Protein AF-A0A4R4E3T1-F1 (afdb_monomer)

Organism: NCBI:txid2545761

Solvent-accessible surface area (backbone atoms only — not comparable to full-atom values): 12760 Å² total; per-residue (Å²): 127,71,73,76,56,57,84,72,57,60,84,62,77,38,90,83,47,50,69,68,34,53,40,52,36,40,63,61,25,27,76,54,25,44,88,84,37,46,69,43,19,50,46,26,52,52,21,42,48,46,37,53,51,52,53,51,50,53,51,52,52,52,53,47,52,56,52,47,55,50,46,55,54,49,50,47,51,50,52,26,51,50,53,59,70,43,41,68,56,50,32,69,49,60,33,67,88,27,72,63,42,42,67,70,32,78,58,50,86,48,48,46,73,68,55,43,89,81,51,38,63,63,52,32,46,47,41,30,54,47,52,66,73,52,62,81,53,47,61,63,74,60,48,55,58,51,52,46,50,37,58,52,49,52,53,54,51,50,56,48,50,54,62,48,55,62,50,51,66,63,64,78,45,80,48,65,36,55,54,48,30,34,51,29,51,41,52,39,50,51,53,46,48,65,73,39,64,97,36,68,72,63,48,52,70,40,48,64,66,73,47,55,52,70,87,71,56,82,75,62,77,77,65,68,77,85,76,130

Sequence (228 aa):
MKKIYRVADNPFDDIEMSTPHLCDFGTDAVPKLEAEFPDEAAAIDAAVRHVTQKRSSVQQLHAGRTTDTSTLDTFLKGVAVTMRTAQARIAVDLGEDSKEFAALYPNGRRTYSQLTKTDAPAQLLTVKKTIEGTGDRLHEPTRRTLLGFHDEWERLRTGQKKTGGDLEAERDERDEGRVELEDALYEALLQVARKYKRNPNAVRRFFDHTLLDPTRYASRERSEPSTP

Foldseek 3Di:
DCVVCVLVDLPLPDPLFDLVLLLVQLVQLLVLCCVPPVVLSVLLVVLSVVVVVLVVVLVVLVVVLVVLVVVLVVLLVVVLVLCLVCLVQCCVLQNCPHPLVCLLAVPNSVVSVPQDLVNQLVNLVSQLVSLVVSPPSHDPVSSVVSNCSNVVSVVSVVSNVVSVVVNVVCPVDPRVSSVSNSVSVSVSLVVQCVVQPPNVVSSCSSGPCVSRDDPPPPPPVVPDDPDD

Mean predicted aligned error: 14.53 Å

pLDDT: mean 79.6, std 15.76, range [33.75, 96.5]

Secondary structure (DSSP, 8-state):
-GGGTTTTS-TT--TTS-HHHHHHHHHHHHHHHTTT-HHHHHHHHHHHHHHHHHHHHHHHHHHHHHHHHHHHHHHHHHHHHHHHHHHHHHHHHH-TTSHHHHHH-TTTTHHHHT--TTTHHHHHHHHHHHHHHTGGGS-HHHHHHHHHHHHHHHHHHHHHHHHHHHHHHHHHS--HHHHHHHHHHHHHHHHHHHHSTT-HHHHTTT--GGGTS----TTTGGG-----

Structure (mmCIF, N/CA/C/O backbone):
data_AF-A0A4R4E3T1-F1
#
_entry.id   AF-A0A4R4E3T1-F1
#
loop_
_atom_site.group_PDB
_atom_site.id
_atom_site.type_symbol
_atom_site.label_atom_id
_atom_site.label_alt_id
_atom_site.label_comp_id
_atom_site.label_asym_id
_atom_site.label_entity_id
_atom_site.label_seq_id
_atom_site.pdbx_PDB_ins_code
_atom_site.Cartn_x
_atom_site.Cartn_y
_atom_site.Cartn_z
_atom_site.occupancy
_atom_site.B_iso_or_equiv
_atom_site.auth_seq_id
_atom_site.auth_comp_id
_atom_site.auth_asym_id
_atom_site.auth_atom_id
_atom_site.pdbx_PDB_model_num
ATOM 1 N N . MET A 1 1 ? -33.234 -25.286 20.712 1.00 51.03 1 MET A N 1
ATOM 2 C CA . MET A 1 1 ? -32.153 -24.900 21.649 1.00 51.03 1 MET A CA 1
ATOM 3 C C . MET A 1 1 ? -30.927 -24.258 20.972 1.00 51.03 1 MET A C 1
ATOM 5 O O . MET A 1 1 ? -29.866 -24.231 21.565 1.00 51.03 1 MET A O 1
ATOM 9 N N . LYS A 1 2 ? -31.050 -23.618 19.794 1.00 58.00 2 LYS A N 1
ATOM 10 C CA . LYS A 1 2 ? -29.922 -22.885 19.173 1.00 58.00 2 LYS A CA 1
ATOM 11 C C . LYS A 1 2 ? -29.561 -21.565 19.882 1.00 58.00 2 LYS A C 1
ATOM 13 O O . LYS A 1 2 ? -28.473 -21.047 19.704 1.00 58.00 2 LYS A O 1
ATOM 18 N N . LYS A 1 3 ? -30.467 -21.027 20.711 1.00 61.94 3 LYS A N 1
ATOM 19 C CA . LYS A 1 3 ? -30.295 -19.734 21.400 1.00 61.94 3 LYS A CA 1
ATOM 20 C C . LYS A 1 3 ? -29.162 -19.724 22.435 1.00 61.94 3 LYS A C 1
ATOM 22 O O . LYS A 1 3 ? -28.665 -18.653 22.738 1.00 61.94 3 LYS A O 1
ATOM 27 N N . ILE A 1 4 ? -28.780 -20.889 22.962 1.00 62.16 4 ILE A N 1
ATOM 28 C CA . ILE A 1 4 ? -27.745 -21.014 24.000 1.00 62.16 4 ILE A CA 1
ATOM 29 C C . ILE A 1 4 ? -26.338 -20.829 23.414 1.00 62.16 4 ILE A C 1
ATOM 31 O O . ILE A 1 4 ? -25.442 -20.438 24.141 1.00 62.16 4 ILE A O 1
ATOM 35 N N . TYR A 1 5 ? -26.155 -21.073 22.111 1.00 73.31 5 TYR A N 1
ATOM 36 C CA . TYR A 1 5 ? -24.870 -20.898 21.424 1.00 73.31 5 TYR A CA 1
ATOM 37 C C . TYR A 1 5 ? -24.685 -19.488 20.850 1.00 73.31 5 TYR A C 1
ATOM 39 O O . TYR A 1 5 ? -23.560 -19.069 20.645 1.00 73.31 5 TYR A O 1
ATOM 47 N N . ARG A 1 6 ? -25.769 -18.713 20.693 1.00 70.00 6 ARG A N 1
ATOM 48 C CA . ARG A 1 6 ? -25.714 -17.331 20.175 1.00 70.00 6 ARG A CA 1
ATOM 49 C C . ARG A 1 6 ? -24.902 -16.362 21.030 1.00 70.00 6 ARG A C 1
ATOM 51 O O . ARG A 1 6 ? -24.537 -15.303 20.555 1.00 70.00 6 ARG A O 1
ATOM 58 N N . VAL A 1 7 ? -24.675 -16.693 22.298 1.00 70.44 7 VAL A N 1
ATOM 59 C CA . VAL A 1 7 ? -23.823 -15.902 23.203 1.00 70.44 7 VAL A CA 1
ATOM 60 C C . VAL A 1 7 ? -22.334 -16.183 23.007 1.00 70.44 7 VAL A C 1
ATOM 62 O O . VAL A 1 7 ? -21.546 -15.641 23.765 1.00 70.44 7 VAL A O 1
ATOM 65 N N . ALA A 1 8 ? -21.979 -17.092 22.093 1.00 74.31 8 ALA A N 1
ATOM 66 C CA . ALA A 1 8 ? -20.614 -17.359 21.657 1.00 74.31 8 ALA A CA 1
ATOM 67 C C . ALA A 1 8 ? -20.339 -16.780 20.254 1.00 74.31 8 ALA A C 1
ATOM 69 O O . ALA A 1 8 ? -19.177 -16.678 19.880 1.00 74.31 8 ALA A O 1
ATOM 70 N N . ASP A 1 9 ? -21.378 -16.369 19.518 1.00 81.88 9 ASP A N 1
ATOM 71 C CA . ASP A 1 9 ? -21.239 -15.744 18.203 1.00 81.88 9 ASP A CA 1
ATOM 72 C C . ASP A 1 9 ? -20.781 -14.287 18.387 1.00 81.88 9 ASP A C 1
ATOM 74 O O . ASP A 1 9 ? -21.505 -13.486 18.985 1.00 81.88 9 ASP A O 1
ATOM 78 N N . ASN A 1 10 ? -19.590 -13.947 17.882 1.00 83.75 10 ASN A N 1
ATOM 79 C CA . ASN A 1 10 ? -19.069 -12.582 17.919 1.00 83.75 10 ASN A CA 1
ATOM 80 C C . ASN A 1 10 ? -19.931 -11.685 17.002 1.00 83.75 10 ASN A C 1
ATOM 82 O O . ASN A 1 10 ? -19.915 -11.878 15.786 1.00 83.75 10 ASN A O 1
ATOM 86 N N . PRO A 1 11 ? -20.685 -10.705 17.539 1.00 84.88 11 PRO A N 1
ATOM 87 C CA . PRO A 1 11 ? -21.543 -9.847 16.724 1.00 84.88 11 PRO A CA 1
ATOM 88 C C . PRO A 1 11 ? -20.760 -8.834 15.878 1.00 84.88 11 PRO A C 1
ATOM 90 O O . PRO A 1 11 ? -21.357 -8.199 15.015 1.00 84.88 11 PRO A O 1
ATOM 93 N N . PHE A 1 12 ? -19.461 -8.661 16.137 1.00 86.75 12 PHE A N 1
ATOM 94 C CA . PHE A 1 12 ? -18.573 -7.784 15.380 1.00 86.75 12 PHE A CA 1
ATOM 95 C C . PHE A 1 12 ? -17.929 -8.501 14.180 1.00 86.75 12 PHE A C 1
ATOM 97 O O . PHE A 1 12 ? -17.438 -7.830 13.278 1.00 86.75 12 PHE A O 1
ATOM 104 N N . ASP A 1 13 ? -18.007 -9.839 14.114 1.00 82.88 13 ASP A N 1
ATOM 105 C CA . ASP A 1 13 ? -17.609 -10.661 12.957 1.00 82.88 13 ASP A CA 1
ATOM 106 C C . ASP A 1 13 ? -18.694 -10.676 11.860 1.00 82.88 13 ASP A C 1
ATOM 108 O O . ASP A 1 13 ? -19.125 -11.721 11.368 1.00 82.88 13 ASP A O 1
ATOM 112 N N . ASP A 1 14 ? -19.209 -9.502 11.507 1.00 79.06 14 ASP A N 1
ATOM 113 C CA . ASP A 1 14 ? -20.121 -9.359 10.378 1.00 79.06 14 ASP A CA 1
ATOM 114 C C . ASP A 1 14 ? -19.352 -8.803 9.176 1.00 79.06 14 ASP A C 1
ATOM 116 O O . ASP A 1 14 ? -18.700 -7.757 9.241 1.00 79.06 14 ASP A O 1
ATOM 120 N N . ILE A 1 15 ? -19.428 -9.496 8.041 1.00 69.88 15 ILE A N 1
ATOM 121 C CA . ILE A 1 15 ? -18.811 -9.046 6.791 1.00 69.88 15 ILE A CA 1
ATOM 122 C C . ILE A 1 15 ? -19.429 -7.738 6.275 1.00 69.88 15 ILE A C 1
ATOM 124 O O . ILE A 1 15 ? -18.769 -7.001 5.542 1.00 69.88 15 ILE A O 1
ATOM 128 N N . GLU A 1 16 ? -20.671 -7.431 6.661 1.00 71.50 16 GLU A N 1
ATOM 129 C CA . GLU A 1 16 ? -21.341 -6.172 6.329 1.00 71.50 16 GLU A CA 1
ATOM 130 C C . GLU A 1 16 ? -20.823 -4.991 7.172 1.00 71.50 16 GLU A C 1
ATOM 132 O O . GLU A 1 16 ? -20.964 -3.835 6.757 1.00 71.50 16 GLU A O 1
ATOM 137 N N . MET A 1 17 ? -20.174 -5.252 8.315 1.00 74.88 17 MET A N 1
ATOM 138 C CA . MET A 1 17 ? -19.521 -4.218 9.119 1.00 74.88 17 MET A CA 1
ATOM 139 C C . MET A 1 17 ? -18.162 -3.860 8.523 1.00 74.88 17 MET A C 1
ATOM 141 O O . MET A 1 17 ? -17.254 -4.682 8.390 1.00 74.88 17 MET A O 1
ATOM 145 N N . SER A 1 18 ? -18.010 -2.586 8.166 1.00 77.94 18 SER A N 1
ATOM 146 C CA . SER A 1 18 ? -16.746 -2.088 7.639 1.00 77.94 18 SER A CA 1
ATOM 147 C C . SER A 1 18 ? -15.721 -1.891 8.763 1.00 77.94 18 SER A C 1
ATOM 149 O O . SER A 1 18 ? -16.058 -1.387 9.835 1.00 77.94 18 SER A O 1
ATOM 151 N N . THR A 1 19 ? -14.448 -2.208 8.506 1.00 82.00 19 THR A N 1
ATOM 152 C CA . THR A 1 19 ? -13.345 -1.951 9.451 1.00 82.00 19 THR A CA 1
ATOM 153 C C . THR A 1 19 ? -13.300 -0.496 9.952 1.00 82.00 19 THR A C 1
ATOM 155 O O . THR A 1 19 ? -13.089 -0.303 11.144 1.00 82.00 19 THR A O 1
ATOM 158 N N . PRO A 1 20 ? -13.529 0.546 9.118 1.00 80.06 20 PRO A N 1
ATOM 159 C CA . PRO A 1 20 ? -13.641 1.920 9.610 1.00 80.06 20 PRO A CA 1
ATOM 160 C C . PRO A 1 20 ? -14.735 2.112 10.668 1.00 80.06 20 PRO A C 1
ATOM 162 O O . PRO A 1 20 ? -14.453 2.698 11.704 1.00 80.06 20 PRO 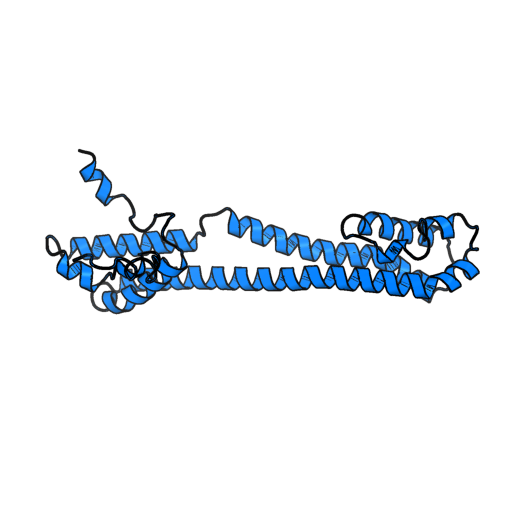A O 1
ATOM 165 N N . HIS A 1 21 ? -15.935 1.566 10.449 1.00 81.38 21 HIS A N 1
ATOM 166 C CA . HIS A 1 21 ? -17.026 1.653 11.426 1.00 81.38 21 HIS A CA 1
ATOM 167 C C . HIS A 1 21 ? -16.688 0.920 12.730 1.00 81.38 21 HIS A C 1
ATOM 169 O O . HIS A 1 21 ? -16.995 1.424 13.805 1.00 81.38 21 HIS A O 1
ATOM 175 N N . LEU A 1 22 ? -15.997 -0.226 12.659 1.00 87.06 22 LEU A N 1
ATOM 176 C CA . LEU A 1 22 ? -15.492 -0.919 13.851 1.00 87.06 22 LEU A CA 1
ATOM 177 C C . LEU A 1 22 ? -14.468 -0.068 14.620 1.00 87.06 22 LEU A C 1
ATOM 179 O O . LEU A 1 22 ? -14.516 -0.018 15.847 1.00 87.06 22 LEU A O 1
ATOM 183 N N . CYS A 1 23 ? -13.566 0.632 13.923 1.00 86.81 23 CYS A N 1
ATOM 184 C CA . CYS A 1 23 ? -12.618 1.550 14.560 1.00 86.81 23 CYS A CA 1
ATOM 185 C C . CYS A 1 23 ? -13.314 2.763 15.189 1.00 86.81 23 CYS A C 1
ATOM 187 O O . CYS A 1 23 ? -12.946 3.155 16.296 1.00 86.81 23 CYS A O 1
ATOM 189 N N . ASP A 1 24 ? -14.305 3.347 14.514 1.00 86.06 24 ASP A N 1
ATOM 190 C CA . ASP A 1 24 ? -15.075 4.483 15.032 1.00 86.06 24 ASP A CA 1
ATOM 191 C C . ASP A 1 24 ? -15.871 4.066 16.276 1.00 86.06 24 ASP A C 1
ATOM 193 O O . ASP A 1 24 ? -15.821 4.740 17.305 1.00 86.06 24 ASP A O 1
ATOM 197 N N . PHE A 1 25 ? -16.521 2.900 16.217 1.00 90.81 25 PHE A N 1
ATOM 198 C CA . PHE A 1 25 ? -17.215 2.294 17.350 1.00 90.81 25 PHE A CA 1
ATOM 199 C C . PHE A 1 25 ? -16.267 2.010 18.522 1.00 90.81 25 PHE A C 1
ATOM 201 O O . PHE A 1 25 ? -16.580 2.352 19.660 1.00 90.81 25 PHE A O 1
ATOM 208 N N . GLY A 1 26 ? -15.091 1.429 18.264 1.00 91.38 26 GLY A N 1
ATOM 209 C CA . GLY A 1 26 ? -14.079 1.192 19.296 1.00 91.38 26 GLY A CA 1
ATOM 210 C C . GLY A 1 26 ? -13.572 2.489 19.927 1.00 91.38 26 GLY A C 1
ATOM 211 O O . GLY A 1 26 ? -13.529 2.600 21.150 1.00 91.38 26 GLY A O 1
ATOM 212 N N . THR A 1 27 ? -13.272 3.501 19.110 1.00 92.06 27 THR A N 1
ATOM 213 C CA . THR A 1 27 ? -12.827 4.830 19.568 1.00 92.06 27 THR A CA 1
ATOM 214 C C . THR A 1 27 ? -13.869 5.512 20.455 1.00 92.06 27 THR A C 1
ATOM 216 O O . THR A 1 27 ? -13.515 6.151 21.444 1.00 92.06 27 THR A O 1
ATOM 219 N N . ASP A 1 28 ? -15.153 5.361 20.130 1.00 92.88 28 ASP A N 1
ATOM 220 C CA . ASP A 1 28 ? -16.265 5.873 20.934 1.00 92.88 28 ASP A CA 1
ATOM 221 C C . ASP A 1 28 ? -16.474 5.077 22.239 1.00 92.88 28 ASP A C 1
ATOM 223 O O . ASP A 1 28 ? -16.781 5.663 23.282 1.00 92.88 28 ASP A O 1
ATOM 227 N N . ALA A 1 29 ? -16.269 3.757 22.211 1.00 92.12 29 ALA A N 1
ATOM 228 C CA . ALA A 1 29 ? -16.448 2.880 23.366 1.00 92.12 29 ALA A CA 1
ATOM 229 C C . ALA A 1 29 ? -15.355 3.055 24.438 1.00 92.12 29 ALA A C 1
ATOM 231 O O . ALA A 1 29 ? -15.664 3.020 25.631 1.00 92.12 29 ALA A O 1
ATOM 232 N N . VAL A 1 30 ? -14.096 3.281 24.042 1.00 94.94 30 VAL A N 1
ATOM 233 C CA . VAL A 1 30 ? -12.939 3.429 24.953 1.00 94.94 30 VAL A CA 1
ATOM 234 C C . VAL A 1 30 ? -13.190 4.418 26.104 1.00 94.94 30 VAL A C 1
ATOM 236 O O . VAL A 1 30 ? -13.150 3.984 27.257 1.00 94.94 30 VAL A O 1
ATOM 239 N N . PRO A 1 31 ? -13.519 5.706 25.867 1.00 94.19 31 PRO A N 1
ATOM 240 C CA . PRO A 1 31 ? -13.715 6.665 26.958 1.00 94.19 31 PRO A CA 1
ATOM 241 C C . PRO A 1 31 ? -14.936 6.342 27.832 1.00 94.19 31 PRO A C 1
ATOM 243 O O . PRO A 1 31 ? -15.002 6.750 28.990 1.00 94.19 31 PRO A O 1
ATOM 246 N N . LYS A 1 32 ? -15.921 5.606 27.300 1.00 94.00 32 LYS A N 1
ATOM 247 C CA . LYS A 1 32 ? -17.112 5.184 28.053 1.00 94.00 32 LYS A CA 1
ATOM 248 C C . LYS A 1 32 ? -16.794 4.012 28.982 1.00 94.00 32 LYS A C 1
ATOM 250 O O . LYS A 1 32 ? -17.392 3.906 30.050 1.00 94.00 32 LYS A O 1
ATOM 255 N N . LEU A 1 33 ? -15.870 3.142 28.577 1.00 93.31 33 LEU A N 1
ATOM 256 C CA . LEU A 1 33 ? -15.432 1.970 29.334 1.00 93.31 33 LEU A CA 1
ATOM 257 C C . LEU A 1 33 ? -14.356 2.305 30.373 1.00 93.31 33 LEU A C 1
ATOM 259 O O . LEU A 1 33 ? -14.362 1.703 31.441 1.00 93.31 33 LEU A O 1
ATOM 263 N N . GLU A 1 34 ? -13.494 3.288 30.111 1.00 93.94 34 GLU A N 1
ATOM 264 C CA . GLU A 1 34 ? -12.272 3.584 30.878 1.00 93.94 34 GLU A CA 1
ATOM 265 C C . GLU A 1 34 ? -12.463 3.644 32.406 1.00 93.94 34 GLU A C 1
ATOM 267 O O . GLU A 1 34 ? -11.648 3.119 33.162 1.00 93.94 34 GLU A O 1
ATOM 272 N N . ALA A 1 35 ? -13.565 4.230 32.883 1.00 93.62 35 ALA A N 1
ATOM 273 C CA . ALA A 1 35 ? -13.823 4.373 34.317 1.00 93.62 35 ALA A CA 1
ATOM 274 C C . ALA A 1 35 ? -14.230 3.063 35.020 1.00 93.62 35 ALA A C 1
ATOM 276 O O . ALA A 1 35 ? -14.033 2.921 36.227 1.00 93.62 35 ALA A O 1
ATOM 277 N N . GLU A 1 36 ? -14.853 2.127 34.301 1.00 93.94 36 GLU A N 1
ATOM 278 C CA . GLU A 1 36 ? -15.487 0.938 34.885 1.00 93.94 36 GLU A CA 1
ATOM 279 C C . GLU A 1 36 ? -14.900 -0.397 34.414 1.00 93.94 36 GLU A C 1
ATOM 281 O O . GLU A 1 36 ? -15.095 -1.403 35.102 1.00 93.94 36 GLU A O 1
ATOM 286 N N . PHE A 1 37 ? -14.235 -0.383 33.260 1.00 95.81 37 PHE A N 1
ATOM 287 C CA . PHE A 1 37 ? -13.683 -1.507 32.504 1.00 95.81 37 PHE A CA 1
ATOM 288 C C . PHE A 1 37 ? -12.356 -1.069 31.843 1.00 95.81 37 PHE A C 1
ATOM 290 O O . PHE A 1 37 ? -12.265 -0.976 30.615 1.00 95.81 37 PHE A O 1
ATOM 297 N N . PRO A 1 38 ? -11.345 -0.674 32.644 1.00 95.06 38 PRO A N 1
ATOM 298 C CA . PRO A 1 38 ? -10.112 -0.082 32.124 1.00 95.06 38 PRO A CA 1
ATOM 299 C C . PRO A 1 38 ? -9.279 -1.066 31.294 1.00 95.06 38 PRO A C 1
ATOM 301 O O . PRO A 1 38 ? -8.646 -0.650 30.326 1.00 95.06 38 PRO A O 1
ATOM 304 N N . ASP A 1 39 ? -9.300 -2.357 31.635 1.00 95.56 39 ASP A N 1
ATOM 305 C CA . ASP A 1 39 ? -8.545 -3.387 30.915 1.00 95.56 39 ASP A CA 1
ATOM 306 C C . ASP A 1 39 ? -9.140 -3.613 29.517 1.00 95.56 39 ASP A C 1
ATOM 308 O O . ASP A 1 39 ? -8.418 -3.674 28.522 1.00 95.56 39 ASP A O 1
ATOM 312 N N . GLU A 1 40 ? -10.470 -3.658 29.422 1.00 96.50 40 GLU A N 1
ATOM 313 C CA . GLU A 1 40 ? -11.196 -3.782 28.161 1.00 96.50 40 GLU A CA 1
ATOM 314 C C . GLU A 1 40 ? -11.044 -2.522 27.296 1.00 96.50 40 GLU A C 1
ATOM 316 O O . GLU A 1 40 ? -10.819 -2.625 26.090 1.00 96.50 40 GLU A O 1
ATOM 321 N N . ALA A 1 41 ? -11.101 -1.331 27.903 1.00 93.94 41 ALA A N 1
ATOM 322 C CA . ALA A 1 41 ? -10.837 -0.071 27.207 1.00 93.94 41 ALA A CA 1
ATOM 323 C C . ALA A 1 41 ? -9.412 -0.033 26.627 1.00 93.94 41 ALA A C 1
ATOM 325 O O . ALA A 1 41 ? -9.226 0.334 25.466 1.00 93.94 41 ALA A O 1
ATOM 326 N N . ALA A 1 42 ? -8.411 -0.461 27.402 1.00 94.88 42 ALA A N 1
ATOM 327 C CA . ALA A 1 42 ? -7.025 -0.531 26.946 1.00 94.88 42 ALA A CA 1
ATOM 328 C C . ALA A 1 42 ? -6.837 -1.545 25.806 1.00 94.88 42 ALA A C 1
ATOM 330 O O . ALA A 1 42 ? -6.115 -1.260 24.848 1.00 94.88 42 ALA A O 1
ATOM 331 N N . ALA A 1 43 ? -7.502 -2.703 25.876 1.00 94.94 43 ALA A N 1
ATOM 332 C CA . ALA A 1 43 ? -7.453 -3.713 24.821 1.00 94.94 43 ALA A CA 1
ATOM 333 C C . ALA A 1 43 ? -8.055 -3.197 23.502 1.00 94.94 43 ALA A C 1
ATOM 335 O O . ALA A 1 43 ? -7.450 -3.363 22.442 1.00 94.94 43 ALA A O 1
ATOM 336 N N . ILE A 1 44 ? -9.204 -2.512 23.566 1.00 94.69 44 ILE A N 1
ATOM 337 C CA . ILE A 1 44 ? -9.840 -1.904 22.388 1.00 94.69 44 ILE A CA 1
ATOM 338 C C . ILE A 1 44 ? -8.945 -0.808 21.793 1.00 94.69 44 ILE A C 1
ATOM 340 O O . ILE A 1 44 ? -8.714 -0.810 20.586 1.00 94.69 44 ILE A O 1
ATOM 344 N N . ASP A 1 45 ? -8.404 0.106 22.606 1.00 93.88 45 ASP A N 1
ATOM 345 C CA . ASP A 1 45 ? -7.509 1.175 22.129 1.00 93.88 45 ASP A CA 1
ATOM 346 C C . ASP A 1 45 ? -6.251 0.603 21.451 1.00 93.88 45 ASP A C 1
ATOM 348 O O . ASP A 1 45 ? -5.860 1.055 20.371 1.00 93.88 45 ASP A O 1
ATOM 352 N N . ALA A 1 46 ? -5.650 -0.444 22.026 1.00 91.75 46 ALA A N 1
ATOM 353 C CA . ALA A 1 46 ? -4.521 -1.140 21.415 1.00 91.75 46 ALA A CA 1
ATOM 354 C C . ALA A 1 46 ? -4.882 -1.739 20.042 1.00 91.75 46 ALA A C 1
ATOM 356 O O . ALA A 1 46 ? -4.156 -1.512 19.068 1.00 91.75 46 ALA A O 1
ATOM 357 N N . ALA A 1 47 ? -6.022 -2.427 19.936 1.00 92.31 47 ALA A N 1
ATOM 358 C CA . ALA A 1 47 ? -6.479 -3.028 18.684 1.00 92.31 47 ALA A CA 1
ATOM 359 C C . ALA A 1 47 ? -6.831 -1.971 17.615 1.00 92.31 47 ALA A C 1
ATOM 361 O O . ALA A 1 47 ? -6.420 -2.090 16.458 1.00 92.31 47 ALA A O 1
ATOM 362 N N . VAL A 1 48 ? -7.506 -0.874 17.990 1.00 90.00 48 VAL A N 1
ATOM 363 C CA . VAL A 1 48 ? -7.802 0.253 17.080 1.00 90.00 48 VAL A CA 1
ATOM 364 C C . VAL A 1 48 ? -6.513 0.864 16.521 1.00 90.00 48 VAL A C 1
ATOM 366 O O . VAL A 1 48 ? -6.421 1.146 15.318 1.00 90.00 48 VAL A O 1
ATOM 369 N N . ARG A 1 49 ? -5.490 1.050 17.364 1.00 88.12 49 ARG A N 1
ATOM 370 C CA . ARG A 1 49 ? -4.179 1.554 16.925 1.00 88.12 49 ARG A CA 1
ATOM 371 C C . ARG A 1 49 ? -3.501 0.593 15.959 1.00 88.12 49 ARG A C 1
ATOM 373 O O . ARG A 1 49 ? -2.983 1.054 14.941 1.00 88.12 49 ARG A O 1
ATOM 380 N N . HIS A 1 50 ? -3.549 -0.710 16.233 1.00 86.88 50 HIS A N 1
ATOM 381 C CA . HIS A 1 50 ? -2.968 -1.725 15.359 1.00 86.88 50 HIS A CA 1
ATOM 382 C C . HIS A 1 50 ? -3.602 -1.693 13.958 1.00 86.88 50 HIS A C 1
ATOM 384 O O . HIS A 1 50 ? -2.889 -1.554 12.959 1.00 86.88 50 HIS A O 1
ATOM 390 N N . VAL A 1 51 ? -4.939 -1.680 13.875 1.00 85.75 51 VAL A N 1
ATOM 391 C CA . VAL A 1 51 ? -5.676 -1.549 12.603 1.00 85.75 51 VAL A CA 1
ATOM 392 C C . VAL A 1 51 ? -5.302 -0.262 11.865 1.00 85.75 51 VAL A C 1
ATOM 394 O O . VAL A 1 51 ? -5.060 -0.263 10.656 1.00 85.75 51 VAL A O 1
ATOM 397 N N . THR A 1 52 ? -5.229 0.860 12.580 1.00 82.50 52 THR A N 1
ATOM 398 C CA . THR A 1 52 ? -4.920 2.168 11.983 1.00 82.50 52 THR A CA 1
ATOM 399 C C . THR A 1 52 ? -3.486 2.229 11.447 1.00 82.50 52 THR A C 1
ATOM 401 O O . THR A 1 52 ? -3.237 2.801 10.377 1.00 82.50 52 THR A O 1
ATOM 404 N N . GLN A 1 53 ? -2.538 1.606 12.148 1.00 81.00 53 GLN A N 1
ATOM 405 C CA . GLN A 1 53 ? -1.147 1.502 11.717 1.00 81.00 53 GLN A CA 1
ATOM 406 C C . GLN A 1 53 ? -1.012 0.645 10.451 1.00 81.00 53 GLN A C 1
ATOM 408 O O . GLN A 1 53 ? -0.376 1.095 9.492 1.00 81.00 53 GLN A O 1
ATOM 413 N N . LYS A 1 54 ? -1.665 -0.526 10.396 1.00 73.06 54 LYS A N 1
ATOM 414 C CA . LYS A 1 54 ? -1.690 -1.375 9.189 1.00 73.06 54 LYS A CA 1
ATOM 415 C C . LYS A 1 54 ? -2.311 -0.644 7.996 1.00 73.06 54 LYS A C 1
ATOM 417 O O . LYS A 1 54 ? -1.688 -0.556 6.938 1.00 73.06 54 LYS A O 1
ATOM 422 N N . ARG A 1 55 ? -3.454 0.032 8.181 1.00 70.56 55 ARG A N 1
ATOM 423 C CA . ARG A 1 55 ? -4.082 0.855 7.124 1.00 70.56 55 ARG A CA 1
ATOM 424 C C . ARG A 1 55 ? -3.153 1.950 6.594 1.00 70.56 55 ARG A C 1
ATOM 426 O O . ARG A 1 55 ? -3.123 2.196 5.387 1.00 70.56 55 ARG A O 1
ATOM 433 N N . SER A 1 56 ? -2.389 2.594 7.474 1.00 68.06 56 SER A N 1
ATOM 434 C CA . SER A 1 56 ? -1.415 3.621 7.087 1.00 68.06 56 SER A CA 1
ATOM 435 C C . SER A 1 56 ? -0.249 3.028 6.285 1.00 68.06 56 SER A C 1
ATOM 437 O O . SER A 1 56 ? 0.156 3.609 5.278 1.00 68.06 56 SER A O 1
ATOM 439 N N . SER A 1 57 ? 0.244 1.849 6.674 1.00 66.56 57 SER A N 1
ATOM 440 C CA . SER A 1 57 ? 1.269 1.099 5.931 1.00 66.56 57 SER A CA 1
ATOM 441 C C . SER A 1 57 ? 0.790 0.734 4.520 1.00 66.56 57 SER A C 1
ATOM 443 O O . SER A 1 57 ? 1.458 1.036 3.530 1.00 66.56 57 SER A O 1
ATOM 445 N N . VAL A 1 58 ? -0.430 0.203 4.396 1.00 64.88 58 VAL A N 1
ATOM 446 C CA . VAL A 1 58 ? -1.045 -0.143 3.103 1.00 64.88 58 VAL A CA 1
ATOM 447 C C . VAL A 1 58 ? -1.203 1.088 2.204 1.00 64.88 58 VAL A C 1
ATOM 449 O O . VAL A 1 58 ? -0.912 1.027 1.006 1.00 64.88 58 VAL A O 1
ATOM 452 N N . GLN A 1 59 ? -1.608 2.236 2.757 1.00 62.44 59 GLN A N 1
ATOM 453 C CA . GLN A 1 59 ? -1.670 3.495 2.003 1.00 62.44 59 GLN A CA 1
ATOM 454 C C . GLN A 1 59 ? -0.289 3.951 1.508 1.00 62.44 59 GLN A C 1
ATOM 456 O O . GLN A 1 59 ? -0.163 4.370 0.354 1.00 62.44 59 GLN A O 1
ATOM 461 N N . GLN A 1 60 ? 0.752 3.832 2.338 1.00 61.50 60 GLN A N 1
ATOM 462 C CA . GLN A 1 60 ? 2.130 4.146 1.948 1.00 61.50 60 GLN A CA 1
ATOM 463 C C . GLN A 1 60 ? 2.641 3.208 0.844 1.00 61.50 60 GLN A C 1
ATOM 465 O O . GLN A 1 60 ? 3.212 3.678 -0.141 1.00 61.50 60 GLN A O 1
ATOM 470 N N . LEU A 1 61 ? 2.368 1.904 0.941 1.00 61.66 61 LEU A N 1
ATOM 471 C CA . LEU A 1 61 ? 2.707 0.919 -0.092 1.00 61.66 61 LEU A CA 1
ATOM 472 C C . LEU A 1 61 ? 1.974 1.201 -1.417 1.00 61.66 61 LEU A C 1
ATOM 474 O O . LEU A 1 61 ? 2.575 1.141 -2.495 1.00 61.66 61 LEU A O 1
ATOM 478 N N . HIS A 1 62 ? 0.696 1.590 -1.361 1.00 58.00 62 HIS A N 1
ATOM 479 C CA . HIS A 1 62 ? -0.070 2.016 -2.538 1.00 58.00 62 HIS A CA 1
ATOM 480 C C . HIS A 1 62 ? 0.499 3.287 -3.194 1.00 58.00 62 HIS A C 1
ATOM 482 O O . HIS A 1 62 ? 0.587 3.366 -4.428 1.00 58.00 62 HIS A O 1
ATOM 488 N N . ALA A 1 63 ? 0.916 4.272 -2.393 1.00 57.31 63 ALA A N 1
ATOM 489 C CA . ALA A 1 63 ? 1.589 5.473 -2.887 1.00 57.31 63 ALA A CA 1
ATOM 490 C C . ALA A 1 63 ? 2.949 5.136 -3.532 1.00 57.31 63 ALA A C 1
ATOM 492 O O . ALA A 1 63 ? 3.262 5.634 -4.621 1.00 57.31 63 ALA A O 1
ATOM 493 N N . GLY A 1 64 ? 3.707 4.212 -2.930 1.00 57.72 64 GLY A N 1
ATOM 494 C CA . GLY A 1 64 ? 4.935 3.649 -3.496 1.00 57.72 64 GLY A CA 1
ATOM 495 C C . GLY A 1 64 ? 4.705 3.025 -4.875 1.00 57.72 64 GLY A C 1
ATOM 496 O O . GLY A 1 64 ? 5.329 3.432 -5.850 1.00 57.72 64 GLY A O 1
ATOM 497 N N . ARG A 1 65 ? 3.706 2.145 -5.020 1.00 56.62 65 ARG A N 1
ATOM 498 C CA . ARG A 1 65 ? 3.373 1.489 -6.302 1.00 56.62 65 ARG A CA 1
ATOM 499 C C . ARG A 1 65 ? 2.943 2.462 -7.405 1.00 56.62 65 ARG A C 1
ATOM 501 O O . ARG A 1 65 ? 3.220 2.226 -8.589 1.00 56.62 65 ARG A O 1
ATOM 508 N N . THR A 1 66 ? 2.252 3.540 -7.040 1.00 56.88 66 THR A N 1
ATOM 509 C CA . THR A 1 66 ? 1.875 4.607 -7.984 1.00 56.88 66 THR A CA 1
ATOM 510 C C . THR A 1 66 ? 3.124 5.312 -8.519 1.00 56.88 66 THR A C 1
ATOM 512 O O . THR A 1 66 ? 3.229 5.566 -9.721 1.00 56.88 66 THR A O 1
ATOM 515 N N . THR A 1 67 ? 4.109 5.529 -7.647 1.00 58.78 67 THR A N 1
ATOM 516 C CA . THR A 1 67 ? 5.421 6.093 -7.990 1.00 58.78 67 THR A CA 1
ATOM 517 C C . THR A 1 67 ? 6.272 5.112 -8.811 1.00 58.78 67 THR A C 1
ATOM 519 O O . THR A 1 67 ? 6.884 5.499 -9.803 1.00 58.78 67 THR A O 1
ATOM 522 N N . ASP A 1 68 ? 6.251 3.816 -8.497 1.00 63.97 68 ASP A N 1
ATOM 523 C CA . ASP A 1 68 ? 7.006 2.794 -9.239 1.00 63.97 68 ASP A CA 1
ATOM 524 C C . ASP A 1 68 ? 6.469 2.605 -10.666 1.00 63.97 68 ASP A C 1
ATOM 526 O O . ASP A 1 68 ? 7.220 2.469 -11.637 1.00 63.97 68 ASP A O 1
ATOM 530 N N . THR A 1 69 ? 5.142 2.638 -10.820 1.00 70.88 69 THR A N 1
ATOM 531 C CA . THR A 1 69 ? 4.492 2.501 -12.129 1.00 70.88 69 THR A CA 1
ATOM 532 C C . THR A 1 69 ? 4.798 3.703 -13.022 1.00 70.88 69 THR A C 1
ATOM 534 O O . THR A 1 69 ? 5.125 3.505 -14.195 1.00 70.88 69 THR A O 1
ATOM 537 N N . SER A 1 70 ? 4.757 4.920 -12.466 1.00 78.00 70 SER A N 1
ATOM 538 C CA . SER A 1 70 ? 5.116 6.148 -13.184 1.00 78.00 70 SER A CA 1
ATOM 539 C C . SER A 1 70 ? 6.616 6.232 -13.491 1.00 78.00 70 SER A C 1
ATOM 541 O O . SER A 1 70 ? 6.998 6.776 -14.531 1.00 78.00 70 SER A O 1
ATOM 543 N N . THR A 1 71 ? 7.466 5.623 -12.660 1.00 82.69 71 THR A N 1
ATOM 544 C CA . THR A 1 71 ? 8.910 5.507 -12.905 1.00 82.69 71 THR A CA 1
ATOM 545 C C . THR A 1 71 ? 9.198 4.639 -14.131 1.00 82.69 71 THR A C 1
ATOM 547 O O . THR A 1 71 ? 9.941 5.068 -15.012 1.00 82.69 71 THR A O 1
ATOM 550 N N . LEU A 1 72 ? 8.552 3.472 -14.264 1.00 85.62 72 LEU A N 1
ATOM 551 C CA . LEU A 1 72 ? 8.681 2.630 -15.465 1.00 85.62 72 LEU A CA 1
ATOM 552 C C . LEU A 1 72 ? 8.166 3.330 -16.732 1.00 85.62 72 LEU A C 1
ATOM 554 O O . LEU A 1 72 ? 8.788 3.225 -17.787 1.00 85.62 72 LEU A O 1
ATOM 558 N N . ASP A 1 73 ? 7.062 4.074 -16.638 1.00 85.75 73 ASP A N 1
ATOM 559 C CA . ASP A 1 73 ? 6.542 4.848 -17.774 1.00 85.75 73 ASP A CA 1
ATOM 560 C C . ASP A 1 73 ? 7.490 5.984 -18.181 1.00 85.75 73 ASP A C 1
ATOM 562 O O . ASP A 1 73 ? 7.692 6.245 -19.369 1.00 85.75 73 ASP A O 1
ATOM 566 N N . THR A 1 74 ? 8.106 6.646 -17.202 1.00 88.88 74 THR A N 1
ATOM 567 C CA . THR A 1 74 ? 9.111 7.692 -17.435 1.00 88.88 74 THR A CA 1
ATOM 568 C C . THR A 1 74 ? 10.371 7.110 -18.066 1.00 88.88 74 THR A C 1
ATOM 570 O O . THR A 1 74 ? 10.884 7.669 -19.036 1.00 88.88 74 THR A O 1
ATOM 573 N N . PHE A 1 75 ? 10.825 5.953 -17.583 1.00 92.19 75 PHE A N 1
ATOM 574 C CA . PHE A 1 75 ? 11.957 5.234 -18.152 1.00 92.19 75 PHE A CA 1
ATOM 575 C C . PHE A 1 75 ? 11.715 4.862 -19.622 1.00 92.19 75 PHE A C 1
ATOM 577 O O . PHE A 1 75 ? 12.533 5.203 -20.475 1.00 92.19 75 PHE A O 1
ATOM 584 N N . LEU A 1 76 ? 10.568 4.258 -19.958 1.00 92.19 76 LEU A N 1
ATOM 585 C CA . LEU A 1 76 ? 10.243 3.899 -21.347 1.00 92.19 76 LEU A CA 1
ATOM 586 C C . LEU A 1 76 ? 10.143 5.125 -22.267 1.00 92.19 76 LEU A C 1
ATOM 588 O O . LEU A 1 76 ? 10.622 5.088 -23.402 1.00 92.19 76 LEU A O 1
ATOM 592 N N . LYS A 1 77 ? 9.594 6.244 -21.775 1.00 91.25 77 LYS A N 1
ATOM 593 C CA . LYS A 1 77 ? 9.625 7.524 -22.506 1.00 91.25 77 LYS A CA 1
ATOM 594 C C . LYS A 1 77 ? 11.061 7.994 -22.750 1.00 91.25 77 LYS A C 1
ATOM 596 O O . LYS A 1 77 ? 11.375 8.417 -23.863 1.00 91.25 77 LYS A O 1
ATOM 601 N N . GLY A 1 78 ? 11.931 7.886 -21.746 1.00 90.38 78 GLY A N 1
ATOM 602 C CA . GLY A 1 78 ? 13.358 8.195 -21.854 1.00 90.38 78 GLY A CA 1
ATOM 603 C C . GLY A 1 78 ? 14.067 7.330 -22.897 1.00 90.38 78 GLY A C 1
ATOM 604 O O . GLY A 1 78 ? 14.763 7.863 -23.760 1.00 90.38 78 GLY A O 1
ATOM 605 N N . VAL A 1 79 ? 13.822 6.017 -22.893 1.00 92.31 79 VAL A N 1
ATOM 606 C CA . VAL A 1 79 ? 14.319 5.084 -23.920 1.00 92.31 79 VAL A CA 1
ATOM 607 C C . VAL A 1 79 ? 13.872 5.528 -25.314 1.00 92.31 79 VAL A C 1
ATOM 609 O O . VAL A 1 79 ? 14.697 5.625 -26.221 1.00 92.31 79 VAL A O 1
ATOM 612 N N . ALA A 1 80 ? 12.592 5.862 -25.496 1.00 91.75 80 ALA A N 1
ATOM 613 C CA . ALA A 1 80 ? 12.063 6.288 -26.790 1.00 91.75 80 ALA A CA 1
ATOM 614 C C . ALA A 1 80 ? 12.702 7.585 -27.308 1.00 91.75 80 ALA A C 1
ATOM 616 O O . ALA A 1 80 ? 12.996 7.692 -28.502 1.00 91.75 80 ALA A O 1
ATOM 617 N N . VAL A 1 81 ? 12.929 8.561 -26.425 1.00 91.62 81 VAL A N 1
ATOM 618 C CA . VAL A 1 81 ? 13.619 9.813 -26.768 1.00 91.62 81 VAL A CA 1
ATOM 619 C C . VAL A 1 81 ? 15.068 9.531 -27.149 1.00 91.62 81 VAL A C 1
ATOM 621 O O . VAL A 1 81 ? 15.501 9.941 -28.224 1.00 91.62 81 VAL A O 1
ATOM 624 N N . THR A 1 82 ? 15.796 8.778 -26.325 1.00 90.62 82 THR A N 1
ATOM 625 C CA . THR A 1 82 ? 17.204 8.454 -26.574 1.00 90.62 82 THR A CA 1
ATOM 626 C C . THR A 1 82 ? 17.385 7.685 -27.879 1.00 90.62 82 THR A C 1
ATOM 628 O O . THR A 1 82 ? 18.206 8.077 -28.704 1.00 90.62 82 THR A O 1
ATOM 631 N N . MET A 1 83 ? 16.575 6.651 -28.126 1.00 91.44 83 MET A N 1
ATOM 632 C CA . MET A 1 83 ? 16.641 5.868 -29.365 1.00 91.44 83 MET A CA 1
ATOM 633 C C . MET A 1 83 ? 16.288 6.69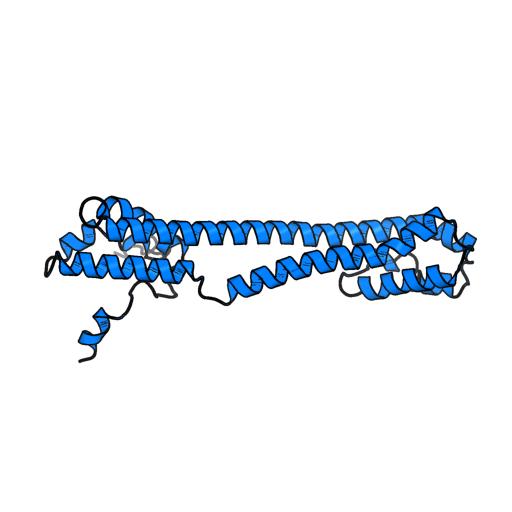1 -30.601 1.00 91.44 83 MET A C 1
ATOM 635 O O . MET A 1 83 ? 16.854 6.463 -31.668 1.00 91.44 83 MET A O 1
ATOM 639 N N . ARG A 1 84 ? 15.377 7.662 -30.490 1.00 89.81 84 ARG A N 1
ATOM 640 C CA . ARG A 1 84 ? 15.051 8.5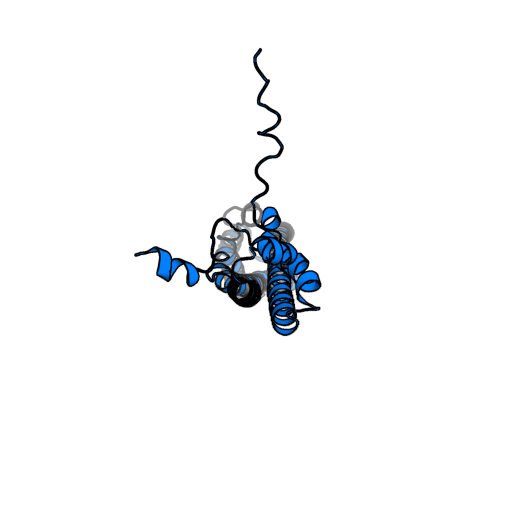65 -31.601 1.00 89.81 84 ARG A CA 1
ATOM 641 C C . ARG A 1 84 ? 16.212 9.507 -31.913 1.00 89.81 84 ARG A C 1
ATOM 643 O O . ARG A 1 84 ? 16.557 9.668 -33.078 1.00 89.81 84 ARG A O 1
ATOM 650 N N . THR A 1 85 ? 16.810 10.106 -30.887 1.00 89.12 85 THR A N 1
ATOM 651 C CA . THR A 1 85 ? 17.936 11.039 -31.036 1.00 89.12 85 THR A CA 1
ATOM 652 C C . THR A 1 85 ? 19.189 10.328 -31.544 1.00 89.12 85 THR A C 1
ATOM 654 O O . THR A 1 85 ? 19.893 10.854 -32.402 1.00 89.12 85 THR A O 1
ATOM 657 N N . ALA A 1 86 ? 19.446 9.109 -31.068 1.00 87.69 86 ALA A N 1
ATOM 658 C CA . ALA A 1 86 ? 20.611 8.325 -31.461 1.00 87.69 86 ALA A CA 1
ATOM 659 C C . ALA A 1 86 ? 20.479 7.678 -32.851 1.00 87.69 86 ALA A C 1
ATOM 661 O O . ALA A 1 86 ? 21.495 7.293 -33.421 1.00 87.69 86 ALA A O 1
ATOM 662 N N . GLN A 1 87 ? 19.273 7.580 -33.430 1.00 89.00 87 GLN A N 1
ATOM 663 C CA . GLN A 1 87 ? 19.032 6.810 -34.659 1.00 89.00 87 GLN A CA 1
ATOM 664 C C . GLN A 1 87 ? 19.934 7.224 -35.825 1.00 89.00 87 GLN A C 1
ATOM 666 O O . GLN A 1 87 ? 20.545 6.365 -36.451 1.00 89.00 87 GLN A O 1
ATOM 671 N N . ALA A 1 88 ? 20.035 8.526 -36.112 1.00 87.75 88 ALA A N 1
ATOM 672 C CA . ALA A 1 88 ? 20.857 9.013 -37.221 1.00 87.75 88 ALA A CA 1
ATOM 673 C C . ALA A 1 88 ? 22.337 8.656 -37.021 1.00 87.75 88 ALA A C 1
ATOM 675 O O . ALA A 1 88 ? 23.027 8.288 -37.965 1.00 87.75 88 ALA A O 1
ATOM 676 N N . ARG A 1 89 ? 22.812 8.709 -35.773 1.00 87.75 89 ARG A N 1
ATOM 677 C CA . ARG A 1 89 ? 24.182 8.335 -35.431 1.00 87.75 89 ARG A CA 1
ATOM 678 C C . ARG A 1 89 ? 24.405 6.830 -35.561 1.00 87.75 89 ARG A C 1
ATOM 680 O O . ARG A 1 89 ? 25.393 6.422 -36.152 1.00 87.75 89 ARG A O 1
ATOM 687 N N . ILE A 1 90 ? 23.473 6.021 -35.064 1.00 88.56 90 ILE A N 1
ATOM 688 C CA . ILE A 1 90 ? 23.523 4.558 -35.164 1.00 88.56 90 ILE A CA 1
ATOM 689 C C . ILE A 1 90 ? 23.486 4.118 -36.636 1.00 88.56 90 ILE A C 1
ATOM 691 O O . ILE A 1 90 ? 24.211 3.201 -37.005 1.00 88.56 90 ILE A O 1
ATOM 695 N N . ALA A 1 91 ? 22.708 4.794 -37.488 1.00 89.38 91 ALA A N 1
ATOM 696 C CA . ALA A 1 91 ? 22.692 4.548 -38.931 1.00 89.38 91 ALA A CA 1
ATOM 697 C C . ALA A 1 91 ? 24.058 4.825 -39.579 1.00 89.38 91 ALA A C 1
ATOM 699 O O . ALA A 1 91 ? 24.503 4.046 -40.414 1.00 89.38 91 ALA A O 1
ATOM 700 N N . VAL A 1 92 ? 24.742 5.899 -39.169 1.00 89.56 92 VAL A N 1
ATOM 701 C CA . VAL A 1 92 ? 26.097 6.229 -39.647 1.00 89.56 92 VAL A CA 1
ATOM 702 C C . VAL A 1 92 ? 27.132 5.213 -39.157 1.00 89.56 92 VAL A C 1
ATOM 704 O O . VAL A 1 92 ? 27.963 4.766 -39.941 1.00 89.56 92 VAL A O 1
ATOM 707 N N . ASP A 1 93 ? 27.079 4.841 -37.879 1.00 88.00 93 ASP A N 1
ATOM 708 C CA . ASP A 1 93 ? 28.072 3.967 -37.244 1.00 88.00 93 ASP A CA 1
ATOM 709 C C . ASP A 1 93 ? 27.919 2.488 -37.684 1.00 88.00 93 ASP A C 1
ATOM 711 O O . ASP A 1 93 ? 28.909 1.774 -37.867 1.00 88.00 93 ASP A O 1
ATOM 715 N N . LEU A 1 94 ? 26.684 2.003 -37.880 1.00 87.44 94 LEU A N 1
ATOM 716 C CA . LEU A 1 94 ? 26.403 0.599 -38.223 1.00 87.44 94 LEU A CA 1
ATOM 717 C C . LEU A 1 94 ? 26.085 0.366 -39.705 1.00 87.44 94 LEU A C 1
ATOM 719 O O . LEU A 1 94 ? 26.306 -0.742 -40.196 1.00 87.44 94 LEU A O 1
ATOM 723 N N . GLY A 1 95 ? 25.606 1.390 -40.413 1.00 86.50 95 GLY A N 1
ATOM 724 C CA . GLY A 1 95 ? 24.995 1.284 -41.738 1.00 86.50 95 GLY A CA 1
ATOM 725 C C . GLY A 1 95 ? 23.494 1.002 -41.639 1.00 86.50 95 GLY A C 1
ATOM 726 O O . GLY A 1 95 ? 23.077 0.086 -40.932 1.00 86.50 95 GLY A O 1
ATOM 727 N N . GLU A 1 96 ? 22.673 1.774 -42.353 1.00 87.44 96 GLU A N 1
ATOM 728 C CA . GLU A 1 96 ? 21.203 1.660 -42.322 1.00 87.44 96 GLU A CA 1
ATOM 729 C C . GLU A 1 96 ? 20.699 0.306 -42.858 1.00 87.44 96 GLU A C 1
ATOM 731 O O . GLU A 1 96 ? 19.742 -0.250 -42.325 1.00 87.44 96 GLU A O 1
ATOM 736 N N . ASP A 1 97 ? 21.415 -0.282 -43.821 1.00 86.44 97 ASP A N 1
ATOM 737 C CA . ASP A 1 97 ? 21.116 -1.607 -44.389 1.00 86.44 97 ASP A CA 1
ATOM 738 C C . ASP A 1 97 ? 21.707 -2.776 -43.574 1.00 86.44 97 ASP A C 1
ATOM 740 O O . ASP A 1 97 ? 21.624 -3.941 -43.974 1.00 86.44 97 ASP A O 1
ATOM 744 N N . SER A 1 98 ? 22.354 -2.491 -42.439 1.00 88.69 98 SER A N 1
ATOM 745 C CA . SER A 1 98 ? 22.972 -3.530 -41.613 1.00 88.69 98 SER A CA 1
ATOM 746 C C . SER A 1 98 ? 21.931 -4.359 -40.860 1.00 88.69 98 SER A C 1
ATOM 748 O O . SER A 1 98 ? 20.856 -3.885 -40.476 1.00 88.69 98 SER A O 1
ATOM 750 N N . LYS A 1 99 ? 22.273 -5.623 -40.591 1.00 88.62 99 LYS A N 1
ATOM 751 C CA . LYS A 1 99 ? 21.415 -6.528 -39.810 1.00 88.62 99 LYS A CA 1
ATOM 752 C C . LYS A 1 99 ? 21.236 -6.013 -38.381 1.00 88.62 99 LYS A C 1
ATOM 754 O O . LYS A 1 99 ? 20.183 -6.196 -37.782 1.00 88.62 99 LYS A O 1
ATOM 759 N N . GLU A 1 100 ? 22.256 -5.349 -37.857 1.00 88.62 100 GLU A N 1
ATOM 760 C CA . GLU A 1 100 ? 22.299 -4.753 -36.531 1.00 88.62 100 GLU A CA 1
ATOM 761 C C . GLU A 1 100 ? 21.379 -3.529 -36.444 1.00 88.62 100 GLU A C 1
ATOM 763 O O . GLU A 1 100 ? 20.614 -3.406 -35.489 1.00 88.62 100 GLU A O 1
ATOM 768 N N . PHE A 1 101 ? 21.364 -2.669 -37.468 1.00 89.25 101 PHE A N 1
ATOM 769 C CA . PHE A 1 101 ? 20.414 -1.558 -37.536 1.00 89.25 101 PHE A CA 1
ATOM 770 C C . PHE A 1 101 ? 18.965 -2.055 -37.629 1.00 89.25 101 PHE A C 1
ATOM 772 O O . PHE A 1 101 ? 18.103 -1.581 -36.885 1.00 89.25 101 PHE A O 1
ATOM 779 N N . ALA A 1 102 ? 18.707 -3.062 -38.469 1.00 89.00 102 ALA A N 1
ATOM 780 C CA . ALA A 1 102 ? 17.389 -3.683 -38.590 1.00 89.00 102 ALA A CA 1
ATOM 781 C C . ALA A 1 102 ? 16.920 -4.347 -37.278 1.00 89.00 102 ALA A C 1
ATOM 783 O O . ALA A 1 102 ? 15.738 -4.276 -36.944 1.00 89.00 102 ALA A O 1
ATOM 784 N N . ALA A 1 103 ? 17.834 -4.942 -36.502 1.00 88.88 103 ALA A N 1
ATOM 785 C CA . ALA A 1 103 ? 17.530 -5.527 -35.194 1.00 88.88 103 ALA A CA 1
ATOM 786 C C . ALA A 1 103 ? 17.192 -4.468 -34.127 1.00 88.88 103 ALA A C 1
ATOM 788 O O . ALA A 1 103 ? 16.320 -4.690 -33.284 1.00 88.88 103 ALA A O 1
ATOM 789 N N . LEU A 1 104 ? 17.849 -3.303 -34.168 1.00 89.12 104 LEU A N 1
ATOM 790 C CA . LEU A 1 104 ? 17.557 -2.183 -33.266 1.00 89.12 104 LEU A CA 1
ATOM 791 C C . LEU A 1 104 ? 16.260 -1.454 -33.647 1.00 89.12 104 LEU A C 1
ATOM 793 O O . LEU A 1 104 ? 15.525 -1.004 -32.771 1.00 89.12 104 LEU A O 1
ATOM 797 N N . TYR A 1 105 ? 15.942 -1.352 -34.939 1.00 90.44 105 TYR A N 1
ATOM 798 C CA . TYR A 1 105 ? 14.785 -0.604 -35.435 1.00 90.44 105 TYR A CA 1
ATOM 799 C C . TYR A 1 105 ? 13.873 -1.437 -36.356 1.00 90.44 105 TYR A C 1
ATOM 801 O O . TYR A 1 105 ? 13.608 -1.009 -37.483 1.00 90.44 105 TYR A O 1
ATOM 809 N N . PRO A 1 106 ? 13.299 -2.565 -35.891 1.00 87.12 106 PRO A N 1
ATOM 810 C CA . PRO A 1 106 ? 12.446 -3.428 -36.716 1.00 87.12 106 PRO A CA 1
ATOM 811 C C . PRO A 1 106 ? 11.216 -2.700 -37.275 1.00 87.12 106 PRO A C 1
ATOM 813 O O . PRO A 1 106 ? 10.772 -2.984 -38.381 1.00 87.12 106 PRO A O 1
ATOM 816 N N . ASN A 1 107 ? 10.695 -1.714 -36.536 1.00 85.12 107 ASN A N 1
ATOM 817 C CA . ASN A 1 107 ? 9.581 -0.856 -36.952 1.00 85.12 107 ASN A CA 1
ATOM 818 C C . ASN A 1 107 ? 10.027 0.605 -37.152 1.00 85.12 107 ASN A C 1
ATOM 820 O O . ASN A 1 107 ? 9.253 1.551 -36.946 1.00 85.12 107 ASN A O 1
ATOM 824 N N . GLY A 1 108 ? 11.306 0.822 -37.471 1.00 83.38 108 GLY A N 1
ATOM 825 C CA . GLY A 1 108 ? 11.882 2.155 -37.616 1.00 83.38 108 GLY A CA 1
ATOM 826 C C . GLY A 1 108 ? 11.691 3.010 -36.357 1.00 83.38 108 GLY A C 1
ATOM 827 O O . GLY A 1 108 ? 11.783 2.533 -35.222 1.00 83.38 108 GLY A O 1
ATOM 828 N N . ARG A 1 109 ? 11.340 4.287 -36.555 1.00 75.88 109 ARG A N 1
ATOM 829 C CA . ARG A 1 109 ? 11.109 5.276 -35.481 1.00 75.88 109 ARG A CA 1
ATOM 830 C C . ARG A 1 109 ? 10.000 4.901 -34.496 1.00 75.88 109 ARG A C 1
ATOM 832 O O . ARG A 1 109 ? 9.955 5.474 -33.407 1.00 75.88 109 ARG A O 1
ATOM 839 N N . ARG A 1 110 ? 9.097 3.984 -34.866 1.00 82.81 110 ARG A N 1
ATOM 840 C CA . ARG A 1 110 ? 7.950 3.608 -34.027 1.00 82.81 110 ARG A CA 1
ATOM 841 C C . ARG A 1 110 ? 8.289 2.571 -32.962 1.00 82.81 110 ARG A C 1
ATOM 843 O O . ARG A 1 110 ? 7.619 2.565 -31.931 1.00 82.81 110 ARG A O 1
ATOM 850 N N . THR A 1 111 ? 9.356 1.794 -33.175 1.00 84.38 111 THR A N 1
ATOM 851 C CA . THR A 1 111 ? 9.812 0.685 -32.315 1.00 84.38 111 THR A CA 1
ATOM 852 C C . THR A 1 111 ? 9.744 1.023 -30.826 1.00 84.38 111 THR A C 1
ATOM 854 O O . THR A 1 111 ? 9.144 0.289 -30.051 1.00 84.38 111 THR A O 1
ATOM 857 N N . TYR A 1 112 ? 10.293 2.172 -30.427 1.00 88.88 112 TYR A N 1
ATOM 858 C CA . TYR A 1 112 ? 10.378 2.547 -29.013 1.00 88.88 112 TYR A CA 1
ATOM 859 C C . TYR A 1 112 ? 9.233 3.444 -28.542 1.00 88.88 112 TYR A C 1
ATOM 861 O O . TYR A 1 112 ? 8.920 3.470 -27.359 1.00 88.88 112 TYR A O 1
ATOM 869 N N . SER A 1 113 ? 8.563 4.161 -29.451 1.00 84.81 113 SER A N 1
ATOM 870 C CA . SER A 1 113 ? 7.409 4.999 -29.087 1.00 84.81 113 SER A CA 1
ATOM 871 C C . SER A 1 113 ? 6.157 4.199 -28.725 1.00 84.81 113 SER A C 1
ATOM 873 O O . SER A 1 113 ? 5.260 4.740 -28.089 1.00 84.81 113 SER A O 1
ATOM 875 N N . GLN A 1 114 ? 6.091 2.939 -29.157 1.00 84.44 114 GLN A N 1
ATOM 876 C CA . GLN A 1 114 ? 4.979 2.020 -28.897 1.00 84.44 114 GLN A CA 1
ATOM 877 C C . GLN A 1 114 ? 5.376 0.891 -27.940 1.00 84.44 114 GLN A C 1
ATOM 879 O O . GLN A 1 114 ? 4.625 -0.066 -27.778 1.00 84.44 114 GLN A O 1
ATOM 884 N N . LEU A 1 115 ? 6.558 0.982 -27.324 1.00 87.50 115 LEU A N 1
ATOM 885 C CA . LEU A 1 115 ? 7.083 -0.082 -26.486 1.00 87.50 115 LEU A CA 1
ATOM 886 C C . LEU A 1 115 ? 6.236 -0.211 -25.218 1.00 87.50 115 LEU A C 1
ATOM 888 O O . LEU A 1 115 ? 6.203 0.693 -24.381 1.00 87.50 115 LEU A O 1
ATOM 892 N N . THR A 1 116 ? 5.535 -1.334 -25.090 1.00 86.19 116 THR A N 1
ATOM 893 C CA . THR A 1 116 ? 4.731 -1.634 -23.904 1.00 86.19 116 THR A CA 1
ATOM 894 C C . THR A 1 116 ? 5.611 -2.210 -22.796 1.00 86.19 116 THR A C 1
ATOM 896 O O . THR A 1 116 ? 6.699 -2.724 -23.052 1.00 86.19 116 THR A O 1
ATOM 899 N N . LYS A 1 117 ? 5.128 -2.196 -21.546 1.00 85.31 117 LYS A N 1
ATOM 900 C CA . LYS A 1 117 ? 5.828 -2.847 -20.421 1.00 85.31 117 LYS A CA 1
ATOM 901 C C . LYS A 1 117 ? 5.995 -4.362 -20.617 1.00 85.31 117 LYS A C 1
ATOM 903 O O . LYS A 1 117 ? 6.877 -4.955 -20.004 1.00 85.31 117 LYS A O 1
ATOM 908 N N . THR A 1 118 ? 5.149 -4.972 -21.443 1.00 84.38 118 THR A N 1
ATOM 909 C CA . THR A 1 118 ? 5.197 -6.401 -21.775 1.00 84.38 118 THR A CA 1
ATOM 910 C C . THR A 1 118 ? 6.318 -6.697 -22.765 1.00 84.38 118 THR A C 1
ATOM 912 O O . THR A 1 118 ? 7.062 -7.655 -22.575 1.00 84.38 118 THR A O 1
ATOM 915 N N . ASP A 1 119 ? 6.485 -5.837 -23.771 1.00 85.94 119 ASP A N 1
ATOM 916 C CA . ASP A 1 119 ? 7.442 -6.049 -24.867 1.00 85.94 119 ASP A CA 1
ATOM 917 C C . ASP A 1 119 ? 8.829 -5.458 -24.566 1.00 85.94 119 ASP A C 1
ATOM 919 O O . ASP A 1 119 ? 9.844 -5.910 -25.104 1.00 85.94 119 ASP A O 1
ATOM 923 N N . ALA A 1 120 ? 8.888 -4.469 -23.666 1.00 87.81 120 ALA A N 1
ATOM 924 C CA . ALA A 1 120 ? 10.107 -3.817 -23.200 1.00 87.81 120 ALA A CA 1
ATOM 925 C C . ALA A 1 120 ? 11.262 -4.772 -22.850 1.00 87.81 120 ALA A C 1
ATOM 927 O O . ALA A 1 120 ? 12.346 -4.558 -23.388 1.00 87.81 120 ALA A O 1
ATOM 928 N N . PRO A 1 121 ? 11.100 -5.825 -22.022 1.00 89.81 121 PRO A N 1
ATOM 929 C CA . PRO A 1 121 ? 12.222 -6.694 -21.665 1.00 89.81 121 PRO A CA 1
ATOM 930 C C . PRO A 1 121 ? 12.860 -7.361 -22.889 1.00 89.81 121 PRO A C 1
ATOM 932 O O . PRO A 1 121 ? 14.081 -7.353 -23.030 1.00 89.81 121 PRO A O 1
ATOM 935 N N . ALA A 1 122 ? 12.046 -7.885 -23.809 1.00 89.00 122 ALA A N 1
ATOM 936 C CA . ALA A 1 122 ? 12.544 -8.555 -25.005 1.00 89.00 122 ALA A CA 1
ATOM 937 C C . ALA A 1 122 ? 13.262 -7.574 -25.946 1.00 89.00 122 ALA A C 1
ATOM 939 O O . ALA A 1 122 ? 14.352 -7.872 -26.446 1.00 89.00 122 ALA A O 1
ATOM 940 N N . GLN A 1 123 ? 12.693 -6.380 -26.149 1.00 91.12 123 GLN A N 1
ATOM 941 C CA . GLN A 1 123 ? 13.301 -5.372 -27.018 1.00 91.12 123 GLN A CA 1
ATOM 942 C C . GLN A 1 123 ? 14.585 -4.789 -26.412 1.00 91.12 123 GLN A C 1
ATOM 944 O O . GLN A 1 123 ? 15.573 -4.624 -27.123 1.00 91.12 123 GLN A O 1
ATOM 949 N N . LEU A 1 124 ? 14.615 -4.501 -25.108 1.00 92.69 124 LEU A N 1
ATOM 950 C CA . LEU A 1 124 ? 15.805 -3.973 -24.431 1.00 92.69 124 LEU A CA 1
ATOM 951 C C . LEU A 1 124 ? 16.929 -5.011 -24.354 1.00 92.69 124 LEU A C 1
ATOM 953 O O . LEU A 1 124 ? 18.097 -4.661 -24.517 1.00 92.69 124 LEU A O 1
ATOM 957 N N . LEU A 1 125 ? 16.591 -6.293 -24.189 1.00 90.50 125 LEU A N 1
ATOM 958 C CA . LEU A 1 125 ? 17.565 -7.378 -24.282 1.00 90.50 125 LEU A CA 1
ATOM 959 C C . LEU A 1 125 ? 18.131 -7.504 -25.702 1.00 90.50 125 LEU A C 1
ATOM 961 O O . LEU A 1 125 ? 19.326 -7.736 -25.872 1.00 90.50 125 LEU A O 1
ATOM 965 N N . THR A 1 126 ? 17.288 -7.320 -26.721 1.00 91.31 126 THR A N 1
ATOM 966 C CA . THR A 1 126 ? 17.719 -7.287 -28.127 1.00 91.31 126 THR A CA 1
ATOM 967 C C . THR A 1 126 ? 18.682 -6.131 -28.375 1.00 91.31 126 THR A C 1
ATOM 969 O O . THR A 1 126 ? 19.721 -6.338 -29.001 1.00 91.31 126 THR A O 1
ATOM 972 N N . VAL A 1 127 ? 18.404 -4.944 -27.820 1.00 91.12 127 VAL A N 1
ATOM 973 C CA . VAL A 1 127 ? 19.341 -3.811 -27.844 1.00 91.12 127 VAL A CA 1
ATOM 974 C C . VAL A 1 127 ? 20.665 -4.215 -27.209 1.00 91.12 127 VAL A C 1
ATOM 976 O O . VAL A 1 127 ? 21.683 -4.174 -27.889 1.00 91.12 127 VAL A O 1
ATOM 979 N N . LYS A 1 128 ? 20.663 -4.685 -25.957 1.00 91.19 128 LYS A N 1
ATOM 980 C CA . LYS A 1 128 ? 21.888 -5.077 -25.247 1.00 91.19 128 LYS A CA 1
ATOM 981 C C . LYS A 1 128 ? 22.735 -6.068 -26.055 1.00 91.19 128 LYS A C 1
ATOM 983 O O . LYS A 1 128 ? 23.888 -5.772 -26.352 1.00 91.19 128 LYS A O 1
ATOM 988 N N . LYS A 1 129 ? 22.135 -7.171 -26.516 1.00 91.25 129 LYS A N 1
ATOM 989 C CA . LYS A 1 129 ? 22.823 -8.208 -27.306 1.00 91.25 129 LYS A CA 1
ATOM 990 C C . LYS A 1 129 ? 23.374 -7.687 -28.632 1.00 91.25 129 LYS A C 1
ATOM 992 O O . LYS A 1 129 ? 24.481 -8.048 -29.021 1.00 91.25 129 LYS A O 1
ATOM 997 N N . THR A 1 130 ? 22.612 -6.845 -29.331 1.00 89.38 130 THR A N 1
ATOM 998 C CA . THR A 1 130 ? 23.056 -6.278 -30.613 1.00 89.38 130 THR A CA 1
ATOM 999 C C . THR A 1 130 ? 24.259 -5.365 -30.397 1.00 89.38 130 THR A C 1
ATOM 1001 O O . THR A 1 130 ? 25.251 -5.471 -31.110 1.00 89.38 130 THR A O 1
ATOM 1004 N N . ILE A 1 131 ? 24.211 -4.516 -29.369 1.00 89.44 131 ILE A N 1
ATOM 1005 C CA . ILE A 1 131 ? 25.283 -3.568 -29.052 1.00 89.44 131 ILE A CA 1
ATOM 1006 C C . ILE A 1 131 ? 26.545 -4.293 -28.560 1.00 89.44 131 ILE A C 1
ATOM 1008 O O . ILE A 1 131 ? 27.652 -3.948 -28.977 1.00 89.44 131 ILE A O 1
ATOM 1012 N N . GLU A 1 132 ? 26.399 -5.342 -27.747 1.00 87.88 132 GLU A N 1
ATOM 1013 C CA . GLU A 1 132 ? 27.507 -6.225 -27.352 1.00 87.88 132 GLU A CA 1
ATOM 1014 C C . GLU A 1 132 ? 28.176 -6.878 -28.573 1.00 87.88 132 GLU A C 1
ATOM 1016 O O . GLU A 1 132 ? 29.403 -6.919 -28.649 1.00 87.88 132 GLU A O 1
ATOM 1021 N N . GLY A 1 133 ? 27.386 -7.311 -29.564 1.00 83.81 133 GLY A N 1
ATOM 1022 C CA . GLY A 1 133 ? 27.885 -7.916 -30.803 1.00 83.81 133 GLY A CA 1
ATOM 1023 C C . GLY A 1 133 ? 28.563 -6.944 -31.779 1.00 83.81 133 GLY A C 1
ATOM 1024 O O . GLY A 1 133 ? 29.347 -7.378 -32.619 1.00 83.81 133 GLY A O 1
ATOM 1025 N N . THR A 1 134 ? 28.301 -5.636 -31.676 1.00 82.44 134 THR A N 1
ATOM 1026 C CA . THR A 1 134 ? 28.873 -4.620 -32.586 1.00 82.44 134 THR A CA 1
ATOM 1027 C C . THR A 1 134 ? 30.286 -4.143 -32.223 1.00 82.44 134 THR A C 1
ATOM 1029 O O . THR A 1 134 ? 30.913 -3.456 -33.033 1.00 82.44 134 THR A O 1
ATOM 1032 N N . GLY A 1 135 ? 30.816 -4.500 -31.047 1.00 74.62 135 GLY A N 1
ATOM 1033 C CA . GLY A 1 135 ? 32.140 -4.051 -30.592 1.00 74.62 135 GLY A CA 1
ATOM 1034 C C . GLY A 1 135 ? 32.247 -2.521 -30.474 1.00 74.62 135 GLY A C 1
ATOM 1035 O O . GLY A 1 135 ? 31.322 -1.874 -29.982 1.00 74.62 135 GLY A O 1
ATOM 1036 N N . ASP A 1 136 ? 33.359 -1.952 -30.955 1.00 79.81 136 ASP A N 1
ATOM 1037 C CA . ASP A 1 136 ? 33.673 -0.508 -30.898 1.00 79.81 136 ASP A CA 1
ATOM 1038 C C . ASP A 1 136 ? 33.154 0.288 -32.111 1.00 79.81 136 ASP A C 1
ATOM 1040 O O . ASP A 1 136 ? 33.514 1.447 -32.313 1.00 79.81 136 ASP A O 1
ATOM 1044 N N . ARG A 1 137 ? 32.312 -0.326 -32.957 1.00 82.88 137 ARG A N 1
ATOM 1045 C CA . ARG A 1 137 ? 31.752 0.333 -34.154 1.00 82.88 137 ARG A CA 1
ATOM 1046 C C . ARG A 1 137 ? 30.851 1.516 -33.805 1.00 82.88 137 ARG A C 1
ATOM 1048 O O . ARG A 1 137 ? 30.698 2.425 -34.611 1.00 82.88 137 ARG A O 1
ATOM 1055 N N . LEU A 1 138 ? 30.254 1.495 -32.616 1.00 84.06 138 LEU A N 1
ATOM 1056 C CA . LEU A 1 138 ? 29.411 2.567 -32.104 1.00 84.06 138 LEU A CA 1
ATOM 1057 C C . LEU A 1 138 ? 30.211 3.567 -31.290 1.00 84.06 138 LEU A C 1
ATOM 1059 O O . LEU A 1 138 ? 31.082 3.206 -30.502 1.00 84.06 138 LEU A O 1
ATOM 1063 N N . HIS A 1 139 ? 29.811 4.830 -31.391 1.00 85.81 139 HIS A N 1
ATOM 1064 C CA . HIS A 1 139 ? 30.321 5.865 -30.509 1.00 85.81 139 HIS A CA 1
ATOM 1065 C C . HIS A 1 139 ? 30.119 5.495 -29.023 1.00 85.81 139 HIS A C 1
ATOM 1067 O O . HIS A 1 139 ? 28.998 5.244 -28.575 1.00 85.81 139 HIS A O 1
ATOM 1073 N N . GLU A 1 140 ? 31.209 5.485 -28.254 1.00 84.44 140 GLU A N 1
ATOM 1074 C CA . GLU A 1 140 ? 31.266 4.960 -26.880 1.00 84.44 140 GLU A CA 1
ATOM 1075 C C . GLU A 1 140 ? 30.202 5.543 -25.917 1.00 84.44 140 GLU A C 1
ATOM 1077 O O . GLU A 1 140 ? 29.546 4.769 -25.216 1.00 84.44 140 GLU A O 1
ATOM 1082 N N . PRO A 1 141 ? 29.922 6.864 -25.897 1.00 83.94 141 PRO A N 1
ATOM 1083 C CA . PRO A 1 141 ? 28.801 7.416 -25.132 1.00 83.94 141 PRO A CA 1
ATOM 1084 C C . PRO A 1 141 ? 27.443 6.798 -25.485 1.00 83.94 141 PRO A C 1
ATOM 1086 O O . PRO A 1 141 ? 26.675 6.447 -24.591 1.00 83.94 141 PRO A O 1
ATOM 1089 N N . THR A 1 142 ? 27.153 6.618 -26.776 1.00 83.94 142 THR A N 1
ATOM 1090 C CA . THR A 1 142 ? 25.908 5.994 -27.244 1.00 83.94 142 THR A CA 1
ATOM 1091 C C . THR A 1 142 ? 25.867 4.527 -26.837 1.00 83.94 142 THR A C 1
ATOM 1093 O O . THR A 1 142 ? 24.878 4.080 -26.262 1.00 83.94 142 THR A O 1
ATOM 1096 N N . ARG A 1 143 ? 26.963 3.795 -27.048 1.00 86.56 143 ARG A N 1
ATOM 1097 C CA . ARG A 1 143 ? 27.105 2.389 -26.658 1.00 86.56 143 ARG A CA 1
ATOM 1098 C C . ARG A 1 143 ? 26.813 2.178 -25.170 1.00 86.56 143 ARG A C 1
ATOM 1100 O O . ARG A 1 143 ? 25.985 1.337 -24.823 1.00 86.56 143 ARG A O 1
ATOM 1107 N N . ARG A 1 144 ? 27.421 2.983 -24.295 1.00 86.62 144 ARG A N 1
ATOM 1108 C CA . ARG A 1 144 ? 27.229 2.901 -22.839 1.00 86.62 144 ARG A CA 1
ATOM 1109 C C . ARG A 1 144 ? 25.780 3.129 -22.422 1.00 86.62 144 ARG A C 1
ATOM 1111 O O . ARG A 1 144 ? 25.256 2.371 -21.611 1.00 86.62 144 ARG A O 1
ATOM 1118 N N . THR A 1 145 ? 25.126 4.148 -22.978 1.00 86.75 145 THR A N 1
ATOM 1119 C CA . THR A 1 145 ? 23.719 4.432 -22.671 1.00 86.75 145 THR A CA 1
ATOM 1120 C C . THR A 1 145 ? 22.804 3.280 -23.087 1.00 86.75 145 THR A C 1
ATOM 1122 O O . THR A 1 145 ? 21.920 2.906 -22.322 1.00 86.75 145 THR A O 1
ATOM 1125 N N . LEU A 1 146 ? 23.033 2.686 -24.261 1.00 89.06 146 LEU A N 1
ATOM 1126 C CA . LEU A 1 146 ? 22.205 1.593 -24.776 1.00 89.06 146 LEU A CA 1
ATOM 1127 C C . LEU A 1 146 ? 22.369 0.292 -23.981 1.00 89.06 146 LEU A C 1
ATOM 1129 O O . LEU A 1 146 ? 21.378 -0.392 -23.728 1.00 89.06 146 LEU A O 1
ATOM 1133 N N . LEU A 1 147 ? 23.594 -0.028 -23.549 1.00 90.19 147 LEU A N 1
ATOM 1134 C CA . LEU A 1 147 ? 23.864 -1.200 -22.707 1.00 90.19 147 LEU A CA 1
ATOM 1135 C C . LEU A 1 147 ? 23.161 -1.112 -21.345 1.00 90.19 147 LEU A C 1
ATOM 1137 O O . LEU A 1 147 ? 22.715 -2.131 -20.821 1.00 90.19 147 LEU A O 1
ATOM 1141 N N . GLY 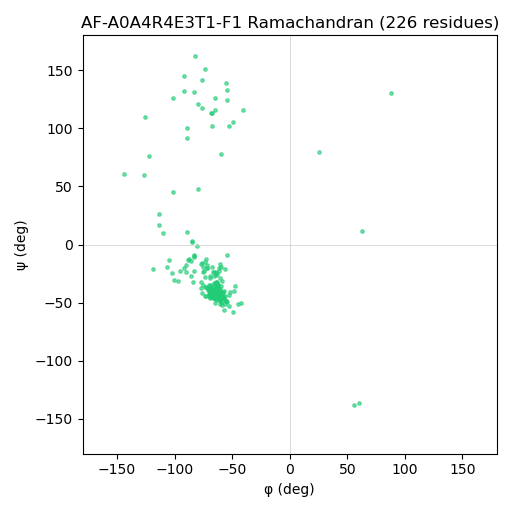A 1 148 ? 23.006 0.099 -20.801 1.00 87.44 148 GLY A N 1
ATOM 1142 C CA . GLY A 1 148 ? 22.381 0.322 -19.496 1.00 87.44 148 GLY A CA 1
ATOM 1143 C C . GLY A 1 148 ? 20.858 0.154 -19.459 1.00 87.44 148 GLY A C 1
ATOM 1144 O O . GLY A 1 148 ? 20.295 0.036 -18.375 1.00 87.44 148 GLY A O 1
ATOM 1145 N N . PHE A 1 149 ? 20.161 0.131 -20.602 1.00 91.31 149 PHE A N 1
ATOM 1146 C CA . PHE A 1 149 ? 18.693 0.100 -20.596 1.00 91.31 149 PHE A CA 1
ATOM 1147 C C . PHE A 1 149 ? 18.100 -1.186 -20.021 1.00 91.31 149 PHE A C 1
ATOM 1149 O O . PHE A 1 149 ? 17.115 -1.129 -19.290 1.00 91.31 149 PHE A O 1
ATOM 1156 N N . HIS A 1 150 ? 18.664 -2.344 -20.359 1.00 90.12 150 HIS A N 1
ATOM 1157 C CA . HIS A 1 150 ? 18.135 -3.614 -19.868 1.00 90.12 150 HIS A CA 1
ATOM 1158 C C . HIS A 1 150 ? 18.319 -3.749 -18.352 1.00 90.12 150 HIS A C 1
ATOM 1160 O O . HIS A 1 150 ? 17.383 -4.111 -17.644 1.00 90.12 150 HIS A O 1
ATOM 1166 N N . ASP A 1 151 ? 19.498 -3.392 -17.850 1.00 87.69 151 ASP A N 1
ATOM 1167 C CA . ASP A 1 151 ? 19.830 -3.528 -16.431 1.00 87.69 151 ASP A CA 1
ATOM 1168 C C . ASP A 1 151 ? 19.001 -2.548 -15.580 1.00 87.69 151 ASP A C 1
ATOM 1170 O O . ASP A 1 151 ? 18.491 -2.903 -14.516 1.00 87.69 151 ASP A O 1
ATOM 1174 N N . GLU A 1 152 ? 18.772 -1.333 -16.089 1.00 87.81 152 GLU A N 1
ATOM 1175 C CA . GLU A 1 152 ? 17.879 -0.360 -15.457 1.00 87.81 152 GLU A CA 1
ATOM 1176 C C . GLU A 1 152 ? 16.418 -0.839 -15.449 1.00 87.81 152 GLU A C 1
ATOM 1178 O O . GLU A 1 152 ? 15.722 -0.705 -14.440 1.00 87.81 152 GLU A O 1
ATOM 1183 N N . TRP A 1 153 ? 15.953 -1.469 -16.532 1.00 89.69 153 TRP A N 1
ATOM 1184 C CA . TRP A 1 153 ? 14.629 -2.090 -16.583 1.00 89.69 153 TRP A CA 1
ATOM 1185 C C . TRP A 1 153 ? 14.468 -3.203 -15.536 1.00 89.69 153 TRP A C 1
ATOM 1187 O O . TRP A 1 153 ? 13.470 -3.224 -14.810 1.00 89.69 153 TRP A O 1
ATOM 1197 N N . GLU A 1 154 ? 15.440 -4.111 -15.422 1.00 85.44 154 GLU A N 1
ATOM 1198 C CA . GLU A 1 154 ? 15.417 -5.196 -14.433 1.00 85.44 154 GLU A CA 1
ATOM 1199 C C . GLU A 1 154 ? 15.421 -4.668 -12.997 1.00 85.44 154 GLU A C 1
ATOM 1201 O O . GLU A 1 154 ? 14.650 -5.151 -12.159 1.00 85.44 154 GLU A O 1
ATOM 1206 N N . ARG A 1 155 ? 16.223 -3.634 -12.721 1.00 85.00 155 ARG A N 1
ATOM 1207 C CA . ARG A 1 155 ? 16.263 -2.956 -11.420 1.00 85.00 155 ARG A CA 1
ATOM 1208 C C . ARG A 1 155 ? 14.893 -2.390 -11.045 1.00 85.00 155 ARG A C 1
ATOM 1210 O O . ARG A 1 155 ? 14.376 -2.693 -9.968 1.00 85.00 155 ARG A O 1
ATOM 1217 N N . LEU A 1 156 ? 14.277 -1.621 -11.946 1.00 84.00 156 LEU A N 1
ATOM 1218 C CA . LEU A 1 156 ? 12.957 -1.020 -11.730 1.00 84.00 156 LEU A CA 1
ATOM 1219 C C . LEU A 1 156 ? 11.857 -2.083 -11.581 1.00 84.00 156 LEU A C 1
ATOM 1221 O O . LEU A 1 156 ? 10.982 -1.968 -10.720 1.00 84.00 156 LEU A O 1
ATOM 1225 N N . ARG A 1 157 ? 11.909 -3.158 -12.377 1.00 81.31 157 ARG A N 1
ATOM 1226 C CA . ARG A 1 157 ? 10.913 -4.238 -12.325 1.00 81.31 157 ARG A CA 1
ATOM 1227 C C . ARG A 1 157 ? 11.023 -5.079 -11.055 1.00 81.31 157 ARG A C 1
ATOM 1229 O O . ARG A 1 157 ? 9.998 -5.516 -10.532 1.00 81.31 157 ARG A O 1
ATOM 1236 N N . THR A 1 158 ? 12.236 -5.293 -10.554 1.00 75.94 158 THR A N 1
ATOM 1237 C CA . THR A 1 158 ? 12.483 -5.995 -9.285 1.00 75.94 158 THR A CA 1
ATOM 1238 C C . THR A 1 158 ? 11.959 -5.186 -8.102 1.00 75.94 158 THR A C 1
ATOM 1240 O O . THR A 1 158 ? 11.283 -5.750 -7.243 1.00 75.94 158 THR A O 1
ATOM 1243 N N . GLY A 1 159 ? 12.168 -3.862 -8.108 1.00 70.06 159 GLY A N 1
ATOM 1244 C CA . GLY A 1 159 ? 11.562 -2.953 -7.128 1.00 70.06 159 GLY A CA 1
ATOM 1245 C C . GLY A 1 159 ? 10.037 -3.079 -7.090 1.00 70.06 159 GLY A C 1
ATOM 1246 O O . GLY A 1 159 ? 9.466 -3.329 -6.034 1.00 70.06 159 GLY A O 1
ATOM 1247 N N . GLN A 1 160 ? 9.384 -3.048 -8.257 1.00 66.62 160 GLN A N 1
ATOM 1248 C CA . GLN A 1 160 ? 7.924 -3.156 -8.347 1.00 66.62 160 GLN A CA 1
ATOM 1249 C C . GLN A 1 160 ? 7.371 -4.516 -7.879 1.00 66.62 160 GLN A C 1
ATOM 1251 O O . GLN A 1 160 ? 6.275 -4.576 -7.322 1.00 66.62 160 GLN A O 1
ATOM 1256 N N . LYS A 1 161 ? 8.088 -5.622 -8.130 1.00 63.47 161 LYS A N 1
ATOM 1257 C CA . LYS A 1 161 ? 7.658 -6.967 -7.707 1.00 63.47 161 LYS A CA 1
ATOM 1258 C C . LYS A 1 161 ? 7.691 -7.136 -6.190 1.00 63.47 161 LYS A C 1
ATOM 1260 O O . LYS A 1 161 ? 6.778 -7.755 -5.655 1.00 63.47 161 LYS A O 1
ATOM 1265 N N . LYS A 1 162 ? 8.696 -6.570 -5.516 1.00 60.81 162 LYS A N 1
ATOM 1266 C CA . LYS A 1 162 ? 8.806 -6.612 -4.053 1.00 60.81 162 LYS A CA 1
ATOM 1267 C C . LYS A 1 162 ? 7.600 -5.933 -3.394 1.00 60.81 162 LYS A C 1
ATOM 1269 O O . LYS A 1 162 ? 6.875 -6.577 -2.653 1.00 60.81 162 LYS A O 1
ATOM 1274 N N . THR A 1 163 ? 7.289 -4.705 -3.811 1.00 59.16 163 THR A N 1
ATOM 1275 C CA . THR A 1 163 ? 6.108 -3.956 -3.342 1.00 59.16 163 THR A CA 1
ATOM 1276 C C . THR A 1 163 ? 4.781 -4.668 -3.653 1.00 59.16 163 THR A C 1
ATOM 1278 O O . THR A 1 163 ? 3.790 -4.477 -2.957 1.00 59.16 163 THR A O 1
ATOM 1281 N N . GLY A 1 164 ? 4.725 -5.463 -4.728 1.00 53.69 164 GLY A N 1
ATOM 1282 C CA . GLY A 1 164 ? 3.535 -6.226 -5.112 1.00 53.69 164 GLY A CA 1
ATOM 1283 C C . GLY A 1 164 ? 3.269 -7.441 -4.223 1.00 53.69 164 GLY A C 1
ATOM 1284 O O . GLY A 1 164 ? 2.123 -7.637 -3.833 1.00 53.69 164 GLY A O 1
ATOM 1285 N N . GLY A 1 165 ? 4.311 -8.214 -3.898 1.00 52.94 165 GLY A N 1
ATOM 1286 C CA . GLY A 1 165 ? 4.196 -9.391 -3.028 1.00 52.94 165 GLY A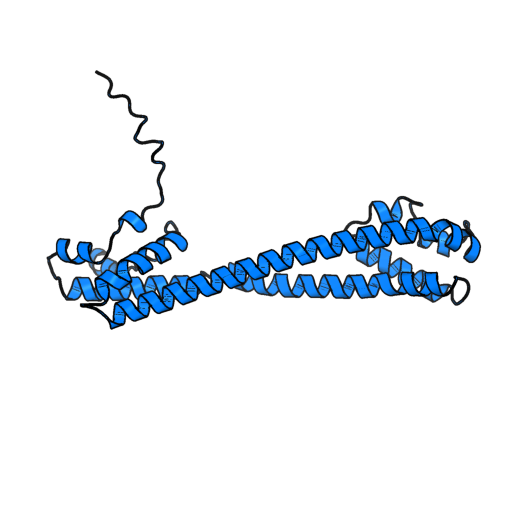 CA 1
ATOM 1287 C C . GLY A 1 165 ? 3.809 -9.030 -1.595 1.00 52.94 165 GLY A C 1
ATOM 1288 O O . GLY A 1 165 ? 2.961 -9.694 -1.010 1.00 52.94 165 GLY A O 1
ATOM 1289 N N . ASP A 1 166 ? 4.342 -7.918 -1.083 1.00 53.06 166 ASP A N 1
ATOM 1290 C CA . ASP A 1 166 ? 4.025 -7.424 0.262 1.00 53.06 166 ASP A CA 1
ATOM 1291 C C . ASP A 1 166 ? 2.546 -6.989 0.389 1.00 53.06 166 ASP A C 1
ATOM 1293 O O . ASP A 1 166 ? 1.966 -7.072 1.459 1.00 53.06 166 ASP A O 1
ATOM 1297 N N . LEU A 1 167 ? 1.896 -6.569 -0.706 1.00 54.25 167 LEU A N 1
ATOM 1298 C CA . LEU A 1 167 ? 0.481 -6.158 -0.714 1.00 54.25 167 LEU A CA 1
ATOM 1299 C C . LEU A 1 167 ? -0.509 -7.318 -0.890 1.00 54.25 167 LEU A C 1
ATOM 1301 O O . LEU A 1 167 ? -1.673 -7.182 -0.519 1.00 54.25 167 LEU A O 1
ATOM 1305 N N . GLU A 1 168 ? -0.090 -8.404 -1.539 1.00 48.66 168 GLU A N 1
ATOM 1306 C CA . GLU A 1 168 ? -0.938 -9.580 -1.778 1.00 48.66 168 GLU A CA 1
ATOM 1307 C C . GLU A 1 168 ? -1.055 -10.419 -0.498 1.00 48.66 168 GLU A C 1
ATOM 1309 O O . GLU A 1 168 ? -2.156 -10.828 -0.141 1.00 48.66 168 GLU A O 1
ATOM 1314 N N . ALA A 1 169 ? 0.037 -10.524 0.272 1.00 50.38 169 ALA A N 1
ATOM 1315 C CA . ALA A 1 169 ? 0.020 -11.086 1.623 1.00 50.38 169 ALA A CA 1
ATOM 1316 C C . ALA A 1 169 ? -0.916 -10.317 2.582 1.00 50.38 169 ALA A C 1
ATOM 1318 O O . ALA A 1 169 ? -1.605 -10.931 3.384 1.00 50.38 169 ALA A O 1
ATOM 1319 N N . GLU A 1 170 ? -1.006 -8.990 2.449 1.00 50.88 170 GLU A N 1
ATOM 1320 C CA . GLU A 1 170 ? -1.847 -8.131 3.304 1.00 50.88 170 GLU A CA 1
ATOM 1321 C C . GLU A 1 170 ? -3.329 -8.067 2.861 1.00 50.88 170 GLU A C 1
ATOM 1323 O O . GLU A 1 170 ? -4.159 -7.494 3.561 1.00 50.88 170 GLU A O 1
ATOM 1328 N N . ARG A 1 171 ? -3.697 -8.603 1.683 1.00 51.09 171 ARG A N 1
ATOM 1329 C CA . ARG A 1 171 ? -5.080 -8.553 1.152 1.00 51.09 171 ARG A CA 1
ATOM 1330 C C . ARG A 1 171 ? -5.881 -9.838 1.336 1.00 51.09 171 ARG A C 1
ATOM 1332 O O . ARG A 1 171 ? -7.106 -9.752 1.413 1.00 51.09 171 ARG A O 1
ATOM 1339 N N . ASP A 1 172 ? -5.217 -10.991 1.343 1.00 46.41 172 ASP A N 1
ATOM 1340 C CA . ASP A 1 172 ? -5.881 -12.301 1.397 1.00 46.41 172 ASP A CA 1
ATOM 1341 C C . ASP A 1 172 ? -6.197 -12.759 2.831 1.00 46.41 172 ASP A C 1
ATOM 1343 O O . ASP A 1 172 ? -7.027 -13.648 3.032 1.00 46.41 172 ASP A O 1
ATOM 1347 N N . GLU A 1 173 ? -5.615 -12.113 3.840 1.00 48.78 173 GLU A N 1
ATOM 1348 C CA . GLU A 1 173 ? -5.981 -12.314 5.236 1.00 48.78 173 GLU A CA 1
ATOM 1349 C C . GLU A 1 173 ? -7.059 -11.304 5.636 1.00 48.78 173 GLU A C 1
ATOM 1351 O O . GLU A 1 173 ? -6.961 -10.104 5.380 1.00 48.78 173 GLU A O 1
ATOM 1356 N N . ARG A 1 174 ? -8.121 -11.784 6.288 1.00 58.94 174 ARG A N 1
ATOM 1357 C CA . ARG A 1 174 ? -8.961 -10.940 7.140 1.00 58.94 174 ARG A CA 1
ATOM 1358 C C . ARG A 1 174 ? -7.996 -10.265 8.117 1.00 58.94 174 ARG A C 1
ATOM 1360 O O . ARG A 1 174 ? -7.500 -10.942 9.007 1.00 58.94 174 ARG A O 1
ATOM 1367 N N . ASP A 1 175 ? -7.681 -8.996 7.841 1.00 70.44 175 ASP A N 1
ATOM 1368 C CA . ASP A 1 175 ? -6.572 -8.238 8.432 1.00 70.44 175 ASP A CA 1
ATOM 1369 C C . ASP A 1 175 ? -6.484 -8.568 9.928 1.00 70.44 175 ASP A C 1
ATOM 1371 O O . ASP A 1 175 ? -7.449 -8.331 10.648 1.00 70.44 175 ASP A O 1
ATOM 1375 N N . GLU A 1 176 ? -5.398 -9.185 10.395 1.00 78.94 176 GLU A N 1
ATOM 1376 C CA . GLU A 1 176 ? -5.254 -9.686 11.779 1.00 78.94 176 GLU A CA 1
ATOM 1377 C C . GLU A 1 176 ? -5.679 -8.637 12.824 1.00 78.94 176 GLU A C 1
ATOM 1379 O O . GLU A 1 176 ? -6.352 -8.957 13.799 1.00 78.94 176 GLU A O 1
ATOM 1384 N N . GLY A 1 177 ? -5.413 -7.352 12.554 1.00 82.69 177 GLY A N 1
ATOM 1385 C CA . GLY A 1 177 ? -5.863 -6.258 13.415 1.00 82.69 177 GLY A CA 1
ATOM 1386 C C . GLY A 1 177 ? -7.390 -6.110 13.484 1.00 82.69 177 GLY A C 1
ATOM 1387 O O . GLY A 1 177 ? -7.924 -5.734 14.523 1.00 82.69 177 GLY A O 1
ATOM 1388 N N . ARG A 1 178 ? -8.120 -6.396 12.397 1.00 86.62 178 ARG A N 1
ATOM 1389 C CA . ARG A 1 178 ? -9.590 -6.431 12.399 1.00 86.62 178 ARG A CA 1
ATOM 1390 C C . ARG A 1 178 ? -10.088 -7.537 13.328 1.00 86.62 178 ARG A C 1
ATOM 1392 O O . ARG A 1 178 ? -10.980 -7.265 14.120 1.00 86.62 178 ARG A O 1
ATOM 1399 N N . VAL A 1 179 ? -9.502 -8.734 13.251 1.00 88.88 179 VAL A N 1
ATOM 1400 C CA . VAL A 1 179 ? -9.872 -9.864 14.121 1.00 88.88 179 VAL A CA 1
ATOM 1401 C C . VAL A 1 179 ? -9.609 -9.520 15.586 1.00 88.88 179 VAL A C 1
ATOM 1403 O O . VAL A 1 179 ? -10.501 -9.659 16.416 1.00 88.88 179 VAL A O 1
ATOM 1406 N N . GLU A 1 180 ? -8.431 -8.976 15.897 1.00 90.56 180 GLU A N 1
ATOM 1407 C CA . GLU A 1 180 ? -8.103 -8.519 17.253 1.00 90.56 180 GLU A CA 1
ATOM 1408 C C . GLU A 1 180 ? -9.087 -7.462 17.772 1.00 90.56 180 GLU A C 1
ATOM 1410 O O . GLU A 1 180 ? -9.488 -7.505 18.935 1.00 90.56 180 GLU A O 1
ATOM 1415 N N . LEU A 1 181 ? -9.501 -6.519 16.918 1.00 92.19 181 LEU A N 1
ATOM 1416 C CA . LEU A 1 181 ? -10.482 -5.499 17.283 1.00 92.19 181 LEU A CA 1
ATOM 1417 C C . LEU A 1 181 ? -11.862 -6.109 17.545 1.00 92.19 181 LEU A C 1
ATOM 1419 O O . LEU A 1 181 ? -12.506 -5.760 18.532 1.00 92.19 181 LEU A O 1
ATOM 1423 N N . GLU A 1 182 ? -12.315 -7.022 16.691 1.00 92.94 182 GLU A N 1
ATOM 1424 C CA . GLU A 1 182 ? -13.586 -7.729 16.862 1.00 92.94 182 GLU A CA 1
ATOM 1425 C C . GLU A 1 182 ? -13.600 -8.545 18.158 1.00 92.94 182 GLU A C 1
ATOM 1427 O O . GLU A 1 182 ? -14.599 -8.526 18.880 1.00 92.94 182 GLU A O 1
ATOM 1432 N N . ASP A 1 183 ? -12.502 -9.224 18.485 1.00 93.44 183 ASP A N 1
ATOM 1433 C CA . ASP A 1 183 ? -12.371 -10.009 19.712 1.00 93.44 183 ASP A CA 1
ATOM 1434 C C . ASP A 1 183 ? -12.311 -9.117 20.958 1.00 93.44 183 ASP A C 1
ATOM 1436 O O . ASP A 1 183 ? -13.003 -9.387 21.942 1.00 93.44 183 ASP A O 1
ATOM 1440 N N . ALA A 1 184 ? -11.561 -8.010 20.915 1.00 94.88 184 ALA A N 1
ATOM 1441 C CA . ALA A 1 184 ? -11.492 -7.052 22.020 1.00 94.88 184 ALA A CA 1
ATOM 1442 C C . ALA A 1 184 ? -12.859 -6.404 22.306 1.00 94.88 184 ALA A C 1
ATOM 1444 O O . ALA A 1 184 ? -13.282 -6.308 23.463 1.00 94.88 184 ALA A O 1
ATOM 1445 N N . LEU A 1 185 ? -13.582 -5.997 21.257 1.00 94.31 185 LEU A N 1
ATOM 1446 C CA . LEU A 1 185 ? -14.938 -5.454 21.378 1.00 94.31 185 LEU A CA 1
ATOM 1447 C C . LEU A 1 185 ? -15.913 -6.494 21.931 1.00 94.31 185 LEU A C 1
ATOM 1449 O O . LEU A 1 185 ? -16.787 -6.168 22.741 1.00 94.31 185 LEU A O 1
ATOM 1453 N N . TYR A 1 186 ? -15.764 -7.750 21.515 1.00 94.62 186 TYR A N 1
ATOM 1454 C CA . TYR A 1 186 ? -16.618 -8.825 21.982 1.00 94.62 186 TYR A CA 1
ATOM 1455 C C . TYR A 1 186 ? -16.387 -9.165 23.452 1.00 94.62 186 TYR A C 1
ATOM 1457 O O . TYR A 1 186 ? -17.354 -9.253 24.214 1.00 94.62 186 TYR A O 1
ATOM 1465 N N . GLU A 1 187 ? -15.132 -9.270 23.882 1.00 94.56 187 GLU A N 1
ATOM 1466 C CA . GLU A 1 187 ? -14.794 -9.484 25.289 1.00 94.56 187 GLU A CA 1
ATOM 1467 C C . GLU A 1 187 ? -15.344 -8.341 26.156 1.00 94.56 187 GLU A C 1
ATOM 1469 O O . GLU A 1 187 ? -16.028 -8.590 27.153 1.00 94.56 187 GLU A O 1
ATOM 1474 N N . ALA A 1 188 ? -15.178 -7.086 25.725 1.00 93.94 188 ALA A N 1
ATOM 1475 C CA . ALA A 1 188 ? -15.752 -5.934 26.417 1.00 93.94 188 ALA A CA 1
ATOM 1476 C C . ALA A 1 188 ? -17.282 -6.028 26.540 1.00 93.94 188 ALA A C 1
ATOM 1478 O O . ALA A 1 188 ? -17.848 -5.805 27.616 1.00 93.94 188 ALA A O 1
ATOM 1479 N N . LEU A 1 189 ? -17.971 -6.415 25.462 1.00 92.88 189 LEU A N 1
ATOM 1480 C CA . LEU A 1 189 ? -19.419 -6.618 25.475 1.00 92.88 189 LEU A CA 1
ATOM 1481 C C . LEU A 1 189 ? -19.832 -7.692 26.492 1.00 92.88 189 LEU A C 1
ATOM 1483 O O . LEU A 1 189 ? -20.800 -7.495 27.237 1.00 92.88 189 LEU A O 1
ATOM 1487 N N . LEU A 1 190 ? -19.099 -8.806 26.559 1.00 92.56 190 LEU A N 1
ATOM 1488 C CA . LEU A 1 190 ? -19.355 -9.888 27.509 1.00 92.56 190 LEU A CA 1
ATOM 1489 C C . LEU A 1 190 ? -19.157 -9.431 28.960 1.00 92.56 190 LEU A C 1
ATOM 1491 O O . LEU A 1 190 ? -20.004 -9.726 29.813 1.00 92.56 190 LEU A O 1
ATOM 1495 N N . GLN A 1 191 ? -18.102 -8.668 29.249 1.00 93.81 191 GLN A N 1
ATOM 1496 C CA . GLN A 1 191 ? -17.813 -8.161 30.595 1.00 93.81 191 GLN A CA 1
ATOM 1497 C C . GLN A 1 191 ? -18.861 -7.141 31.060 1.00 93.81 191 GLN A C 1
ATOM 1499 O O . GLN A 1 191 ? -19.411 -7.255 32.165 1.00 93.81 191 GLN A O 1
ATOM 1504 N N . VAL A 1 192 ? -19.256 -6.212 30.185 1.00 91.94 192 VAL A N 1
ATOM 1505 C CA . VAL A 1 192 ? -20.332 -5.248 30.463 1.00 91.94 192 VAL A CA 1
ATOM 1506 C C . VAL A 1 192 ? -21.663 -5.969 30.692 1.00 91.94 192 VAL A C 1
ATOM 1508 O O . VAL A 1 192 ? -22.353 -5.707 31.685 1.00 91.94 192 VAL A O 1
ATOM 1511 N N . ALA A 1 193 ? -22.020 -6.927 29.831 1.00 90.38 193 ALA A N 1
ATOM 1512 C CA . ALA A 1 193 ? -23.241 -7.718 29.979 1.00 90.38 193 ALA A CA 1
ATOM 1513 C C . ALA A 1 193 ? -23.240 -8.554 31.272 1.00 90.38 193 ALA A C 1
ATOM 1515 O O . ALA A 1 193 ? -24.283 -8.725 31.918 1.00 90.38 193 ALA A O 1
ATOM 1516 N N . ARG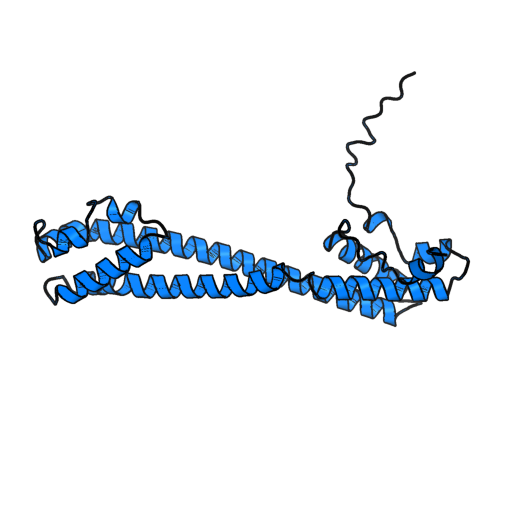 A 1 194 ? -22.067 -9.048 31.689 1.00 91.50 194 ARG A N 1
ATOM 1517 C CA . ARG A 1 194 ? -21.882 -9.783 32.944 1.00 91.50 194 ARG A CA 1
ATOM 1518 C C . ARG A 1 194 ? -22.077 -8.896 34.172 1.00 91.50 194 ARG A C 1
ATOM 1520 O O . ARG A 1 194 ? -22.650 -9.385 35.150 1.00 91.50 194 ARG A O 1
ATOM 1527 N N . LYS A 1 195 ? -21.635 -7.636 34.147 1.00 92.12 195 LYS A N 1
ATOM 1528 C CA . LYS A 1 195 ? -21.837 -6.678 35.250 1.00 92.12 195 LYS A CA 1
ATOM 1529 C C . LYS A 1 195 ? -23.292 -6.209 35.328 1.00 92.12 195 LYS A C 1
ATOM 1531 O O . LYS A 1 195 ? -23.894 -6.224 36.399 1.00 92.12 195 LYS A O 1
ATOM 1536 N N . TYR A 1 196 ? -23.895 -5.883 34.186 1.00 91.38 196 TYR A N 1
ATOM 1537 C CA . TYR A 1 196 ? -25.231 -5.284 34.083 1.00 91.38 196 TYR A CA 1
ATOM 1538 C C . TYR A 1 196 ? -26.330 -6.281 33.693 1.00 91.38 196 TYR A C 1
ATOM 1540 O O . TYR A 1 196 ? -27.193 -6.012 32.849 1.00 91.38 196 TYR A O 1
ATOM 1548 N N . LYS A 1 197 ? -26.336 -7.457 34.331 1.00 88.00 197 LYS A N 1
ATOM 1549 C CA . LYS A 1 197 ? -27.318 -8.514 34.041 1.00 88.00 197 LYS A CA 1
ATOM 1550 C C . LYS A 1 197 ? -28.747 -7.988 34.156 1.00 88.00 197 LYS A C 1
ATOM 1552 O O . LYS A 1 197 ? -29.115 -7.369 35.151 1.00 88.00 197 LYS A O 1
ATOM 1557 N N . ARG A 1 198 ? -29.574 -8.306 33.152 1.00 83.19 198 ARG A N 1
ATOM 1558 C CA . ARG A 1 198 ? -30.991 -7.897 33.050 1.00 83.19 198 ARG A CA 1
ATOM 1559 C C . ARG A 1 198 ? -31.214 -6.379 32.953 1.00 83.19 198 ARG A C 1
ATOM 1561 O O . ARG A 1 198 ? -32.360 -5.948 33.024 1.00 83.19 198 ARG A O 1
ATOM 1568 N N . ASN A 1 199 ? -30.164 -5.585 32.738 1.00 86.44 199 ASN A N 1
ATOM 1569 C CA . ASN A 1 199 ? -30.263 -4.144 32.524 1.00 86.44 199 ASN A CA 1
ATOM 1570 C C . ASN A 1 199 ? -29.649 -3.740 31.168 1.00 86.44 199 ASN A C 1
ATOM 1572 O O . ASN A 1 199 ? -28.548 -3.192 31.118 1.00 86.44 199 ASN A O 1
ATOM 1576 N N . PRO A 1 200 ? -30.356 -3.984 30.049 1.00 80.75 200 PRO A N 1
ATOM 1577 C CA . PRO A 1 200 ? -29.837 -3.688 28.711 1.00 80.75 200 PRO A CA 1
ATOM 1578 C C . PRO A 1 200 ? -29.593 -2.189 28.481 1.00 80.75 200 PRO A C 1
ATOM 1580 O O . PRO A 1 200 ? -28.731 -1.816 27.691 1.00 80.75 200 PRO A O 1
ATOM 1583 N N . ASN A 1 201 ? -30.308 -1.317 29.198 1.00 83.25 201 ASN A N 1
ATOM 1584 C CA . ASN A 1 201 ? -30.128 0.131 29.092 1.00 83.25 201 ASN A CA 1
ATOM 1585 C C . ASN A 1 201 ? -28.789 0.603 29.669 1.00 83.25 201 ASN A C 1
ATOM 1587 O O . ASN A 1 201 ? -28.280 1.628 29.229 1.00 83.25 201 ASN A O 1
ATOM 1591 N N . ALA A 1 202 ? -28.213 -0.126 30.629 1.00 82.81 202 ALA A N 1
ATOM 1592 C CA . ALA A 1 202 ? -26.876 0.177 31.130 1.00 82.81 202 ALA A CA 1
ATOM 1593 C C . ALA A 1 202 ? -25.802 -0.172 30.090 1.00 82.81 202 ALA A C 1
ATOM 1595 O O . ALA A 1 202 ? -24.893 0.619 29.884 1.00 82.81 202 ALA A O 1
ATOM 1596 N N . VAL A 1 203 ? -25.960 -1.286 29.364 1.00 85.31 203 VAL A N 1
ATOM 1597 C CA . VAL A 1 203 ? -25.036 -1.707 28.292 1.00 85.31 203 VAL A CA 1
ATOM 1598 C C . VAL A 1 203 ? -24.977 -0.673 27.161 1.00 85.31 203 VAL A C 1
ATOM 1600 O O . VAL A 1 203 ? -23.898 -0.330 26.689 1.00 85.31 203 VAL A O 1
ATOM 1603 N N . ARG A 1 204 ? -26.128 -0.092 26.790 1.00 85.81 204 ARG A N 1
ATOM 1604 C CA . ARG A 1 204 ? -26.229 0.968 25.765 1.00 85.81 204 ARG A CA 1
ATOM 1605 C C . ARG A 1 204 ? -25.449 2.245 26.091 1.00 85.81 204 ARG A C 1
ATOM 1607 O O . ARG A 1 204 ? -25.237 3.057 25.202 1.00 85.81 204 ARG A O 1
ATOM 1614 N N . ARG A 1 205 ? -25.048 2.454 27.350 1.00 88.81 205 ARG A N 1
ATOM 1615 C CA . ARG A 1 205 ? -24.216 3.607 27.732 1.00 88.81 205 ARG A CA 1
ATOM 1616 C C . ARG A 1 205 ? -22.764 3.447 27.298 1.00 88.81 205 ARG A C 1
ATOM 1618 O O . ARG A 1 205 ? -22.085 4.456 27.182 1.00 88.81 205 ARG A O 1
ATOM 1625 N N . PHE A 1 206 ? -22.319 2.211 27.083 1.00 88.50 206 PHE A N 1
ATOM 1626 C CA . PHE A 1 206 ? -20.951 1.882 26.685 1.00 88.50 206 PHE A CA 1
ATOM 1627 C C . PHE A 1 206 ? -20.824 1.680 25.175 1.00 88.50 206 PHE A C 1
ATOM 1629 O O . PHE A 1 206 ? -19.791 2.001 24.606 1.00 88.50 206 PHE A O 1
ATOM 1636 N N . PHE A 1 207 ? -21.885 1.187 24.532 1.00 89.62 207 PHE A N 1
ATOM 1637 C CA . PHE A 1 207 ? -21.863 0.776 23.132 1.00 89.62 207 PHE A CA 1
ATOM 1638 C C . PHE A 1 207 ? -22.961 1.471 22.328 1.00 89.62 207 PHE A C 1
ATOM 1640 O O . PHE A 1 207 ? -24.148 1.158 22.484 1.00 89.62 207 PHE A O 1
ATOM 1647 N N . ASP A 1 208 ? -22.566 2.385 21.442 1.00 84.62 208 ASP A N 1
A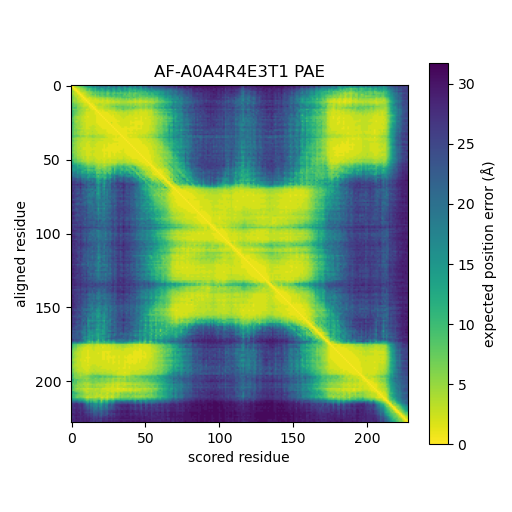TOM 1648 C CA . ASP A 1 208 ? -23.476 3.010 20.486 1.00 84.62 208 ASP A CA 1
ATOM 1649 C C . ASP A 1 208 ? -23.544 2.199 19.187 1.00 84.62 208 ASP A C 1
ATOM 1651 O O . ASP A 1 208 ? -22.766 2.390 18.256 1.00 84.62 208 ASP A O 1
ATOM 1655 N N . HIS A 1 209 ? -24.502 1.272 19.125 1.00 80.56 209 HIS A N 1
ATOM 1656 C CA . HIS A 1 209 ? -24.708 0.416 17.951 1.00 80.56 209 HIS A CA 1
ATOM 1657 C C . HIS A 1 209 ? -24.927 1.177 16.633 1.00 80.56 209 HIS A C 1
ATOM 1659 O O . HIS A 1 209 ? -24.684 0.603 15.576 1.00 80.56 209 HIS A O 1
ATOM 1665 N N . THR A 1 210 ? -25.342 2.449 16.671 1.00 79.88 210 THR A N 1
ATOM 1666 C CA . THR A 1 210 ? -25.600 3.229 15.450 1.00 79.88 210 THR A CA 1
ATOM 1667 C C . THR A 1 210 ? -24.327 3.522 14.656 1.00 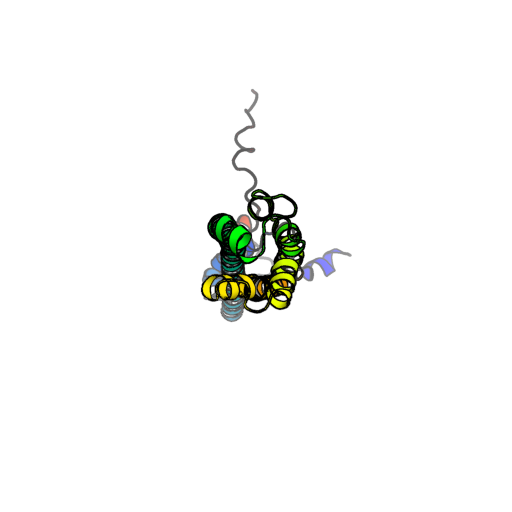79.88 210 THR A C 1
ATOM 1669 O O . THR A 1 210 ? -24.399 3.785 13.459 1.00 79.88 210 THR A O 1
ATOM 1672 N N . LEU A 1 211 ? -23.154 3.419 15.291 1.00 78.56 211 LEU A N 1
ATOM 1673 C CA . LEU A 1 211 ? -21.853 3.553 14.631 1.00 78.56 211 LEU A CA 1
ATOM 1674 C C . LEU A 1 211 ? -21.460 2.307 13.824 1.00 78.56 211 LEU A C 1
ATOM 1676 O O . LEU A 1 211 ? -20.564 2.384 12.990 1.00 78.56 211 LEU A O 1
ATOM 1680 N N . LEU A 1 212 ? -22.118 1.168 14.061 1.00 78.25 212 LEU A N 1
ATOM 1681 C CA . LEU A 1 212 ? -21.908 -0.073 13.308 1.00 78.25 212 LEU A CA 1
ATOM 1682 C C . LEU A 1 212 ? -22.864 -0.192 12.123 1.00 78.25 212 LEU A C 1
ATOM 1684 O O . LEU A 1 212 ? -22.586 -0.945 11.187 1.00 78.25 212 LEU A O 1
ATOM 1688 N N . ASP A 1 213 ? -23.971 0.553 12.148 1.00 70.69 213 ASP A N 1
ATOM 1689 C CA . ASP A 1 213 ? -24.912 0.568 11.044 1.00 70.69 213 ASP A CA 1
ATOM 1690 C C . ASP A 1 213 ? -24.220 1.170 9.812 1.00 70.69 213 ASP A C 1
ATOM 1692 O O . ASP A 1 213 ? -23.686 2.285 9.866 1.00 70.69 213 ASP A O 1
ATOM 1696 N N . PRO A 1 214 ? -24.212 0.471 8.660 1.00 53.59 214 PRO A N 1
ATOM 1697 C CA . PRO A 1 214 ? -23.786 1.099 7.425 1.00 53.59 214 PRO A CA 1
ATOM 1698 C C . PRO A 1 214 ? -24.639 2.350 7.228 1.00 53.59 214 PRO A C 1
ATOM 1700 O O . PRO A 1 214 ? -25.847 2.303 7.462 1.00 53.59 214 PRO A O 1
ATOM 1703 N N . THR A 1 215 ? -24.031 3.456 6.787 1.00 48.22 215 THR A N 1
ATOM 1704 C CA . THR A 1 215 ? -24.728 4.692 6.410 1.00 48.22 215 THR A CA 1
ATOM 1705 C C . THR A 1 215 ? -25.696 4.382 5.264 1.00 48.22 215 THR A C 1
ATOM 1707 O O . THR A 1 215 ? -25.437 4.623 4.086 1.00 48.22 215 THR A O 1
ATOM 1710 N N . ARG A 1 216 ? -26.844 3.785 5.584 1.00 42.12 216 ARG A N 1
ATOM 1711 C CA . ARG A 1 216 ? -27.953 3.600 4.669 1.00 42.12 216 ARG A CA 1
ATOM 1712 C C . ARG A 1 216 ? -28.466 4.998 4.395 1.00 42.12 216 ARG A C 1
ATOM 1714 O O . ARG A 1 216 ? -29.125 5.592 5.234 1.00 42.12 216 ARG A O 1
ATOM 1721 N N . TYR A 1 217 ? -28.104 5.525 3.228 1.00 35.50 217 TYR A N 1
ATOM 1722 C CA . TYR A 1 217 ? -28.910 6.445 2.436 1.00 35.50 217 TYR A CA 1
ATOM 1723 C C . TYR A 1 217 ? -29.934 7.258 3.250 1.00 35.50 217 TYR A C 1
ATOM 1725 O O . TYR A 1 217 ? -31.139 7.015 3.160 1.00 35.50 217 TYR A O 1
ATOM 1733 N N . ALA A 1 218 ? -29.485 8.323 3.922 1.00 34.53 218 ALA A N 1
ATOM 1734 C CA . ALA A 1 218 ? -30.376 9.399 4.382 1.00 34.53 218 ALA A CA 1
ATOM 1735 C C . ALA A 1 218 ? -31.223 10.000 3.226 1.00 34.53 218 ALA A C 1
ATOM 1737 O O . ALA A 1 218 ? -32.140 10.790 3.438 1.00 34.53 218 ALA A O 1
ATOM 1738 N N . SER A 1 219 ? -30.925 9.616 1.981 1.00 37.59 219 SER A N 1
ATOM 1739 C CA . SER A 1 219 ? -31.637 9.966 0.757 1.00 37.59 219 SER A CA 1
ATOM 1740 C C . SER A 1 219 ? -32.869 9.104 0.450 1.00 37.59 219 SER A C 1
ATOM 1742 O O . SER A 1 219 ? -33.594 9.472 -0.466 1.00 37.59 219 SER A O 1
ATOM 1744 N N . ARG A 1 220 ? -33.124 7.976 1.140 1.00 33.75 220 ARG A N 1
ATOM 1745 C CA . ARG A 1 220 ? -34.269 7.095 0.807 1.00 33.75 220 ARG A CA 1
ATOM 1746 C C . ARG A 1 220 ? -35.438 7.152 1.793 1.00 33.75 220 ARG A C 1
ATOM 1748 O O . ARG A 1 220 ? -36.553 6.859 1.386 1.00 33.75 220 ARG A O 1
ATOM 1755 N N . GLU A 1 221 ? -35.226 7.631 3.018 1.00 35.00 221 GLU A N 1
ATOM 1756 C CA . GLU A 1 221 ? -36.312 7.859 3.993 1.00 35.00 221 GLU A CA 1
ATOM 1757 C C . GLU A 1 221 ? -36.966 9.250 3.881 1.00 35.00 221 GLU A C 1
ATOM 1759 O O . GLU A 1 221 ? -38.056 9.462 4.398 1.00 35.00 221 GLU A O 1
ATOM 1764 N N . ARG A 1 222 ? -36.374 10.201 3.138 1.00 37.94 222 ARG A N 1
ATOM 1765 C CA . ARG A 1 222 ? -37.030 11.489 2.802 1.00 37.94 222 ARG A CA 1
ATOM 1766 C C . ARG A 1 222 ? -37.935 11.432 1.567 1.00 37.94 222 ARG A C 1
ATOM 1768 O O . ARG A 1 222 ? -38.461 12.465 1.159 1.00 37.94 222 ARG A O 1
ATOM 1775 N N . SER A 1 223 ? -38.091 10.265 0.947 1.00 37.56 223 SER A N 1
ATOM 1776 C CA . SER A 1 223 ? -38.825 10.108 -0.316 1.00 37.56 223 SER A CA 1
ATOM 1777 C C . SER A 1 223 ? -40.109 9.295 -0.195 1.00 37.56 223 SER A C 1
ATOM 1779 O O . SER A 1 223 ? -40.645 8.886 -1.221 1.00 37.56 223 SER A O 1
ATOM 1781 N N . GLU A 1 224 ? -40.641 9.101 1.011 1.00 34.09 224 GLU A N 1
ATOM 1782 C CA . GLU A 1 224 ? -42.052 8.746 1.156 1.00 34.09 224 GLU A CA 1
ATOM 1783 C C . GLU A 1 224 ? -42.879 10.034 1.266 1.00 34.09 224 GLU A C 1
ATOM 1785 O O . GLU A 1 224 ? -42.917 10.655 2.331 1.00 34.09 224 GLU A O 1
ATOM 1790 N N . PRO A 1 225 ? -43.531 10.498 0.182 1.00 40.88 225 PRO A N 1
ATOM 1791 C CA . PRO A 1 225 ? -44.626 11.433 0.331 1.00 40.88 225 PRO A CA 1
ATOM 1792 C C . PRO A 1 225 ? -45.753 10.706 1.064 1.00 40.88 225 PRO A C 1
ATOM 1794 O O . PRO A 1 225 ? -46.335 9.743 0.557 1.00 40.88 225 PRO A O 1
ATOM 1797 N N . SER A 1 226 ? -46.061 11.195 2.261 1.00 43.66 226 SER A N 1
ATOM 1798 C CA . SER A 1 226 ? -47.328 10.955 2.935 1.00 43.66 226 SER A CA 1
ATOM 1799 C C . SER A 1 226 ? -48.455 11.243 1.945 1.00 43.66 226 SER A C 1
ATOM 1801 O O . SER A 1 226 ? -48.717 12.388 1.577 1.00 43.66 226 SER A O 1
ATOM 1803 N N . THR A 1 227 ? -49.066 10.175 1.442 1.00 37.00 227 THR A N 1
ATOM 1804 C CA . THR A 1 227 ? -50.227 10.279 0.562 1.00 37.00 227 THR A CA 1
ATOM 1805 C C . THR A 1 227 ? -51.462 10.455 1.458 1.00 37.00 227 THR A C 1
ATOM 1807 O O . THR A 1 227 ? -51.554 9.738 2.457 1.00 37.00 227 THR A O 1
ATOM 1810 N N . PRO A 1 228 ? -52.334 11.440 1.169 1.00 47.78 228 PRO A N 1
ATOM 1811 C CA . PRO A 1 228 ? -53.466 11.829 2.016 1.00 47.78 228 PRO A CA 1
ATOM 1812 C C . PRO A 1 228 ? -54.565 10.769 2.131 1.00 47.78 228 PRO A C 1
ATOM 1814 O O . PRO A 1 228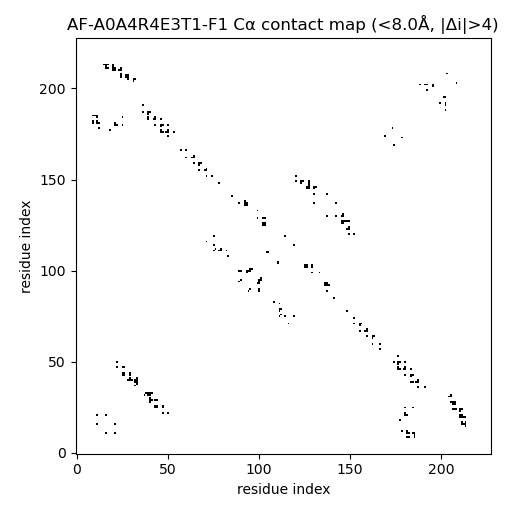 ? -54.729 9.969 1.181 1.00 47.78 228 PRO A O 1
#

Radius of gyration: 30.88 Å; Cα contacts (8 Å, |Δi|>4): 172; chains: 1; bounding box: 87×37×80 Å

Nearest PDB structures (foldseek):
  3zx6-assembly1_A  TM=2.807E-01  e=1.565E+00  Archaeoglobus fulgidus DSM 4304
  3g67-assembly1_A  TM=2.662E-01  e=3.145E+00  Thermotoga maritima
  3zx6-assembly1_B  TM=2.571E-01  e=3.451E+00  Archaeoglobus fulgidus DSM 4304
  3ja6-assembly1_I  TM=2.453E-01  e=3.451E+00  Escherichia coli
  3ja6-assembly1_H  TM=2.586E-01  e=4.562E+00  Escherichia coli